Protein AF-A0A9N7QQF3-F1 (afdb_monomer_lite)

Structure (mmCIF, N/CA/C/O backbone):
data_AF-A0A9N7QQF3-F1
#
_entry.id   AF-A0A9N7QQF3-F1
#
loop_
_atom_site.group_PDB
_atom_site.id
_atom_site.type_symbol
_atom_site.label_atom_id
_atom_site.label_alt_id
_atom_site.label_comp_id
_atom_site.label_asym_id
_atom_site.label_entity_id
_atom_site.label_seq_id
_atom_site.pdbx_PDB_ins_code
_atom_site.Cartn_x
_atom_site.Cartn_y
_atom_site.Cartn_z
_atom_site.occupancy
_atom_site.B_iso_or_equiv
_atom_site.auth_seq_id
_atom_site.auth_comp_id
_atom_site.auth_asym_id
_atom_site.auth_atom_id
_atom_site.pdbx_PDB_model_num
ATOM 1 N N . MET A 1 1 ? 10.376 -11.327 4.754 1.00 76.25 1 MET A N 1
ATOM 2 C CA . MET A 1 1 ? 8.913 -11.572 4.772 1.00 76.25 1 MET A CA 1
ATOM 3 C C . MET A 1 1 ? 8.483 -12.858 5.482 1.00 76.25 1 MET A C 1
ATOM 5 O O . MET A 1 1 ? 7.620 -12.770 6.346 1.00 76.25 1 MET A O 1
ATOM 9 N N . LEU A 1 2 ? 9.086 -14.025 5.207 1.00 79.94 2 LEU A N 1
ATOM 10 C CA . LEU A 1 2 ? 8.684 -15.315 5.813 1.00 79.94 2 LEU A CA 1
ATOM 11 C C . LEU A 1 2 ? 8.602 -15.317 7.352 1.00 79.94 2 LEU A C 1
ATOM 13 O O . LEU A 1 2 ? 7.677 -15.892 7.914 1.00 79.94 2 LEU A O 1
ATOM 17 N N . PHE A 1 3 ? 9.518 -14.626 8.037 1.00 78.44 3 PHE A N 1
ATOM 18 C CA . PHE A 1 3 ? 9.461 -14.472 9.494 1.00 78.44 3 PHE A CA 1
ATOM 19 C C . PHE A 1 3 ? 8.183 -13.753 9.964 1.00 78.44 3 PHE A C 1
ATOM 21 O O . PHE A 1 3 ? 7.519 -14.217 10.884 1.00 78.44 3 PHE A O 1
ATOM 28 N N . VAL A 1 4 ? 7.788 -12.664 9.296 1.00 78.31 4 VAL A N 1
ATOM 29 C CA . VAL A 1 4 ? 6.565 -11.908 9.626 1.00 78.31 4 VAL A CA 1
ATOM 30 C C . VAL A 1 4 ? 5.320 -12.762 9.380 1.00 78.31 4 VAL A C 1
ATOM 32 O O . VAL A 1 4 ? 4.416 -12.774 10.212 1.00 78.31 4 VAL A O 1
ATOM 35 N N . LEU A 1 5 ? 5.297 -13.529 8.282 1.00 80.25 5 LEU A N 1
ATOM 36 C CA . LEU A 1 5 ? 4.242 -14.509 8.000 1.00 80.25 5 LEU A CA 1
ATOM 37 C C . LEU A 1 5 ? 4.129 -15.555 9.115 1.00 80.25 5 LEU A C 1
ATOM 39 O O . LEU A 1 5 ? 3.030 -15.808 9.605 1.00 80.25 5 LEU A O 1
ATOM 43 N N . ALA A 1 6 ? 5.255 -16.133 9.537 1.00 80.38 6 ALA A N 1
ATOM 44 C CA . ALA A 1 6 ? 5.292 -17.148 10.586 1.00 80.38 6 ALA A CA 1
ATOM 45 C C . ALA A 1 6 ? 4.807 -16.597 11.934 1.00 80.38 6 ALA A C 1
ATOM 47 O O . ALA A 1 6 ? 3.959 -17.213 12.580 1.00 80.38 6 ALA A O 1
ATOM 48 N N . VAL A 1 7 ? 5.276 -15.406 12.323 1.00 80.12 7 VAL A N 1
ATOM 49 C CA . VAL A 1 7 ? 4.800 -14.708 13.526 1.00 80.12 7 VAL A CA 1
ATOM 50 C C . VAL A 1 7 ? 3.290 -14.492 13.438 1.00 80.12 7 VAL A C 1
ATOM 52 O O . VAL A 1 7 ? 2.551 -14.869 14.343 1.00 80.12 7 VAL A O 1
ATOM 55 N N . ARG A 1 8 ? 2.790 -13.965 12.321 1.00 82.25 8 ARG A N 1
ATOM 56 C CA . ARG A 1 8 ? 1.362 -13.682 12.143 1.00 82.25 8 ARG A CA 1
ATOM 57 C C . ARG A 1 8 ? 0.490 -14.939 12.195 1.00 82.25 8 ARG A C 1
ATOM 59 O O . ARG A 1 8 ? -0.561 -14.921 12.829 1.00 82.25 8 ARG A O 1
ATOM 66 N N . LEU A 1 9 ? 0.947 -16.038 11.597 1.00 84.56 9 LEU A N 1
ATOM 67 C CA . LEU A 1 9 ? 0.297 -17.347 11.699 1.00 84.56 9 LEU A CA 1
ATOM 68 C C . LEU A 1 9 ? 0.274 -17.867 13.143 1.00 84.56 9 LEU A C 1
ATOM 70 O O . LEU A 1 9 ? -0.739 -18.415 13.574 1.00 84.56 9 LEU A O 1
ATOM 74 N N . ALA A 1 10 ? 1.350 -17.666 13.908 1.00 83.81 10 ALA A N 1
ATOM 75 C CA . ALA A 1 10 ? 1.418 -18.075 15.310 1.00 83.81 10 ALA A CA 1
ATOM 76 C C . ALA A 1 10 ? 0.453 -17.275 16.204 1.00 83.81 10 ALA A C 1
ATOM 78 O O . ALA A 1 10 ? -0.228 -17.851 17.055 1.00 83.81 10 ALA A O 1
ATOM 79 N N . TYR A 1 11 ? 0.333 -15.963 15.977 1.00 83.00 11 TYR A N 1
ATOM 80 C CA . TYR A 1 11 ? -0.584 -15.093 16.727 1.00 83.00 11 TYR A CA 1
ATOM 81 C C . TYR A 1 11 ? -2.054 -15.243 16.320 1.00 83.00 11 TYR A C 1
ATOM 83 O O . TYR A 1 11 ? -2.942 -14.811 17.051 1.00 83.00 11 TYR A O 1
ATOM 91 N N . GLN A 1 12 ? -2.335 -15.912 15.203 1.00 84.75 12 GLN A N 1
ATOM 92 C CA . GLN A 1 12 ? -3.675 -16.053 14.642 1.00 84.75 12 GLN A CA 1
ATOM 93 C C . GLN A 1 12 ? -4.704 -16.638 15.619 1.00 84.75 12 GLN A C 1
ATOM 95 O O . GLN A 1 12 ? -5.864 -16.235 15.615 1.00 84.75 12 GLN A O 1
ATOM 100 N N . ARG A 1 13 ? -4.278 -17.581 16.468 1.00 82.25 13 ARG A N 1
ATOM 101 C CA . ARG A 1 13 ? -5.143 -18.254 17.455 1.00 82.25 13 ARG A CA 1
ATOM 102 C C . ARG A 1 13 ? -5.496 -17.379 18.659 1.00 82.25 13 ARG A C 1
ATOM 104 O O . ARG A 1 13 ? -6.371 -17.750 19.429 1.00 82.25 13 ARG A O 1
ATOM 111 N N . GLN A 1 14 ? -4.796 -16.262 18.841 1.00 85.31 14 GLN A N 1
ATOM 112 C CA . GLN A 1 14 ? -4.987 -15.348 19.969 1.00 85.31 14 GLN A CA 1
ATOM 113 C C . GLN A 1 14 ? -5.894 -14.162 19.623 1.00 85.31 14 GLN A C 1
ATOM 115 O O . GLN A 1 14 ? -6.225 -13.382 20.512 1.00 85.31 14 GLN A O 1
ATOM 120 N N . LEU A 1 15 ? -6.261 -14.006 18.348 1.00 86.56 15 LEU A N 1
ATOM 121 C CA . LEU A 1 15 ? -7.106 -12.919 17.866 1.00 86.56 15 LEU A CA 1
ATOM 122 C C . LEU A 1 15 ? -8.585 -13.263 18.052 1.00 86.56 15 LEU A C 1
ATOM 124 O O . LEU A 1 15 ? -8.996 -14.417 17.908 1.00 86.56 15 LEU A O 1
ATOM 128 N N . SER A 1 16 ? -9.399 -12.243 18.303 1.00 86.94 16 SER A N 1
ATOM 129 C CA . SER A 1 16 ? -10.854 -12.351 18.227 1.00 86.94 16 SER A CA 1
ATOM 130 C C . SER A 1 16 ? -11.299 -12.856 16.839 1.00 86.94 16 SER A C 1
ATOM 132 O O . SER A 1 16 ? -10.635 -12.569 15.838 1.00 86.94 16 SER A O 1
ATOM 134 N N . PRO A 1 17 ? -12.421 -13.596 16.728 1.00 86.25 17 PRO A N 1
ATOM 135 C CA . PRO A 1 17 ? -12.817 -14.257 15.478 1.00 86.25 17 PRO A CA 1
ATOM 136 C C . PRO A 1 17 ? -12.914 -13.323 14.260 1.00 86.25 17 PRO A C 1
ATOM 138 O O . PRO A 1 17 ? -12.460 -13.671 13.167 1.00 86.25 17 PRO A O 1
ATOM 141 N N . GLU A 1 18 ? -13.450 -12.115 14.452 1.00 86.06 18 GLU A N 1
ATOM 142 C CA . GLU A 1 18 ? -13.551 -11.108 13.389 1.00 86.06 18 GLU A CA 1
ATOM 143 C C . GLU A 1 18 ? -12.170 -10.612 12.940 1.00 86.06 18 GLU A C 1
ATOM 145 O O . GLU A 1 18 ? -11.879 -10.571 11.742 1.00 86.06 18 GLU A O 1
ATOM 150 N N . VAL A 1 19 ? -11.274 -10.300 13.880 1.00 88.88 19 VAL A N 1
ATOM 151 C CA . VAL A 1 19 ? -9.909 -9.852 13.563 1.00 88.88 19 VAL A CA 1
ATOM 152 C C . VAL A 1 19 ? -9.094 -10.985 12.937 1.00 88.88 19 VAL A C 1
ATOM 154 O O . VAL A 1 19 ? -8.343 -10.755 11.987 1.00 88.88 19 VAL A O 1
ATOM 157 N N . ALA A 1 20 ? -9.291 -12.224 13.391 1.00 89.31 20 ALA A N 1
ATOM 158 C CA . ALA A 1 20 ? -8.662 -13.411 12.832 1.00 89.31 20 ALA A CA 1
ATOM 159 C C . ALA A 1 20 ? -9.022 -13.585 11.346 1.00 89.31 20 ALA A C 1
ATOM 161 O O . ALA A 1 20 ? -8.129 -13.764 10.512 1.00 89.31 20 ALA A O 1
ATOM 162 N N . LYS A 1 21 ? -10.301 -13.454 10.973 1.00 91.69 21 LYS A N 1
ATOM 163 C CA . LYS A 1 21 ? -10.739 -13.545 9.570 1.00 91.69 21 LYS A CA 1
ATOM 164 C C . LYS A 1 21 ? -9.971 -12.582 8.663 1.00 91.69 21 LYS A C 1
ATOM 166 O O . LYS A 1 21 ? -9.442 -12.993 7.633 1.00 91.69 21 LYS A O 1
ATOM 171 N N . TYR A 1 22 ? -9.872 -11.312 9.044 1.00 92.00 22 TYR A N 1
ATOM 172 C CA . TYR A 1 22 ? -9.150 -10.318 8.246 1.00 92.00 22 TYR A CA 1
ATOM 173 C C . TYR A 1 22 ? -7.626 -10.460 8.352 1.00 92.00 22 TYR A C 1
ATOM 175 O O . TYR A 1 22 ? -6.911 -10.146 7.401 1.00 92.00 22 TYR A O 1
ATOM 183 N N . SER A 1 23 ? -7.11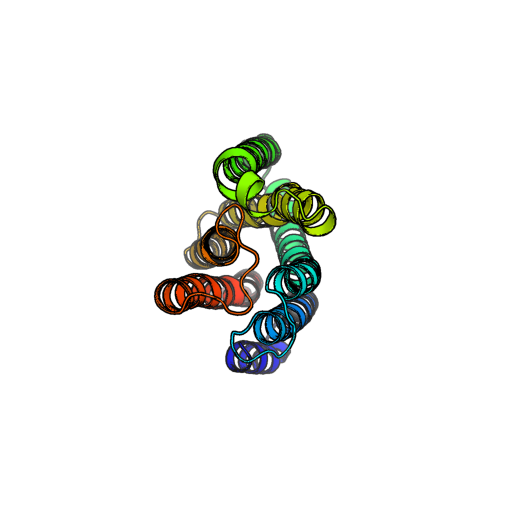0 -11.003 9.456 1.00 91.56 23 SER A N 1
ATOM 184 C CA . SER A 1 23 ? -5.699 -11.374 9.569 1.00 91.56 23 SER A CA 1
ATOM 185 C C . SER A 1 23 ? -5.311 -12.457 8.554 1.00 91.56 23 SER A C 1
ATOM 187 O O . SER A 1 23 ? -4.256 -12.326 7.936 1.00 91.56 23 SER A O 1
ATOM 189 N N . LEU A 1 24 ? -6.175 -13.449 8.283 1.00 91.31 24 LEU A N 1
ATOM 190 C CA . LEU A 1 24 ? -5.948 -14.431 7.207 1.00 91.31 24 LEU A CA 1
ATOM 191 C C . LEU A 1 24 ? -5.879 -13.767 5.832 1.00 91.31 24 LEU A C 1
ATOM 193 O O . LEU A 1 24 ? -4.988 -14.082 5.051 1.00 91.31 24 LEU A O 1
ATOM 197 N N . VAL A 1 25 ? -6.775 -12.820 5.545 1.00 94.06 25 VAL A N 1
ATOM 198 C CA . VAL A 1 25 ? -6.765 -12.077 4.272 1.00 94.06 25 VAL A CA 1
ATOM 199 C C . VAL A 1 25 ? -5.431 -11.352 4.070 1.00 94.06 25 VAL A C 1
ATOM 201 O O . VAL A 1 25 ? -4.839 -11.409 2.994 1.00 94.06 25 VAL A O 1
ATOM 204 N N . LEU A 1 26 ? -4.916 -10.726 5.126 1.00 92.75 26 LEU A N 1
ATOM 205 C CA . LEU A 1 26 ? -3.605 -10.081 5.115 1.00 92.75 26 LEU A CA 1
ATOM 206 C C . LEU A 1 26 ? -2.444 -11.085 4.992 1.00 92.75 26 LEU A C 1
ATOM 208 O O . LEU A 1 26 ? -1.462 -10.772 4.328 1.00 92.75 26 LEU A O 1
ATOM 212 N N . ILE A 1 27 ? -2.543 -12.286 5.580 1.00 92.12 27 ILE A N 1
ATOM 213 C CA . ILE A 1 27 ? -1.557 -13.367 5.379 1.00 92.12 27 ILE A CA 1
ATOM 214 C C . ILE A 1 27 ? -1.513 -13.772 3.904 1.00 92.12 27 ILE A C 1
ATOM 216 O O . ILE A 1 27 ? -0.427 -13.892 3.344 1.00 92.12 27 ILE A O 1
ATOM 220 N N . VAL A 1 28 ? -2.674 -13.941 3.261 1.00 93.81 28 VAL A N 1
ATOM 221 C CA . VAL A 1 28 ? -2.740 -14.248 1.824 1.00 93.81 28 VAL A CA 1
ATOM 222 C C . VAL A 1 28 ? -2.088 -13.129 1.016 1.00 93.81 28 VAL A C 1
ATOM 224 O O . VAL A 1 28 ? -1.236 -13.410 0.177 1.00 93.81 28 VAL A O 1
ATOM 227 N N . GLY A 1 29 ? -2.407 -11.864 1.309 1.00 93.81 29 GLY A N 1
ATOM 228 C CA . GLY A 1 29 ? -1.759 -10.728 0.648 1.00 93.81 29 GLY A CA 1
ATOM 229 C C . GLY A 1 29 ? -0.237 -10.735 0.819 1.00 93.81 29 GLY A C 1
ATOM 230 O O . GLY A 1 29 ? 0.496 -10.587 -0.153 1.00 93.81 29 GLY A O 1
ATOM 231 N N . MET A 1 30 ? 0.247 -11.019 2.026 1.00 91.75 30 MET A N 1
ATOM 232 C CA . MET A 1 30 ? 1.677 -11.100 2.322 1.00 91.75 30 MET A CA 1
ATOM 233 C C . MET A 1 30 ? 2.363 -12.294 1.636 1.00 91.75 30 MET A C 1
ATOM 235 O O . MET A 1 30 ? 3.537 -12.203 1.275 1.00 91.75 30 MET A O 1
ATOM 239 N N . ALA A 1 31 ? 1.650 -13.398 1.399 1.00 92.12 31 ALA A N 1
ATOM 240 C CA . ALA A 1 31 ? 2.153 -14.509 0.595 1.00 92.12 31 ALA A CA 1
ATOM 241 C C . ALA A 1 31 ? 2.331 -14.099 -0.878 1.00 92.12 31 ALA A C 1
ATOM 243 O O . ALA A 1 31 ? 3.394 -14.343 -1.442 1.00 92.12 31 ALA A O 1
ATOM 244 N N . PHE A 1 32 ? 1.351 -13.407 -1.474 1.00 94.25 32 PHE A N 1
ATOM 245 C CA . PHE A 1 32 ? 1.486 -12.846 -2.827 1.00 94.25 32 PHE A CA 1
ATOM 246 C C . PHE A 1 32 ? 2.642 -11.850 -2.925 1.00 94.25 32 PHE A C 1
ATOM 248 O O . PHE A 1 32 ? 3.441 -11.941 -3.854 1.00 94.25 32 PHE A O 1
ATOM 255 N N . ALA A 1 33 ? 2.778 -10.963 -1.936 1.00 91.69 33 ALA A N 1
ATOM 256 C CA . ALA A 1 33 ? 3.903 -10.040 -1.836 1.00 91.69 33 ALA A CA 1
ATOM 257 C C . ALA A 1 33 ? 5.243 -10.792 -1.771 1.00 91.69 33 ALA A C 1
ATOM 259 O O . ALA A 1 33 ? 6.158 -10.487 -2.520 1.00 91.69 33 ALA A O 1
ATOM 260 N N . THR A 1 34 ? 5.328 -11.859 -0.971 1.00 90.38 34 THR A N 1
ATOM 261 C CA . THR A 1 34 ? 6.539 -12.692 -0.869 1.00 90.38 34 THR A CA 1
ATOM 262 C C . THR A 1 34 ? 6.896 -13.367 -2.198 1.00 90.38 34 THR A C 1
ATOM 264 O O . THR A 1 34 ? 8.068 -13.449 -2.551 1.00 90.38 34 THR A O 1
ATOM 267 N N . VAL A 1 35 ? 5.909 -13.852 -2.958 1.00 90.56 35 VAL A N 1
ATOM 268 C CA . VAL A 1 35 ? 6.163 -14.406 -4.300 1.00 90.56 35 VAL A CA 1
ATOM 269 C C . VAL A 1 35 ? 6.607 -13.299 -5.262 1.00 90.56 35 VAL A C 1
ATOM 271 O O . VAL A 1 35 ? 7.541 -13.507 -6.034 1.00 90.56 35 VAL A O 1
ATOM 274 N N . GLY A 1 36 ? 5.990 -12.116 -5.181 1.00 89.00 36 GLY A N 1
ATOM 275 C CA . GLY A 1 36 ? 6.381 -10.927 -5.942 1.00 89.00 36 GLY A CA 1
ATOM 276 C C . GLY A 1 36 ? 7.828 -10.516 -5.679 1.00 89.00 36 GLY A C 1
ATOM 277 O O . GLY A 1 36 ? 8.578 -10.307 -6.627 1.00 89.00 36 GLY A O 1
ATOM 278 N N . ASP A 1 37 ? 8.250 -10.512 -4.415 1.00 86.62 37 ASP A N 1
ATOM 279 C CA . ASP A 1 37 ? 9.625 -10.241 -3.987 1.00 86.62 37 ASP A CA 1
ATOM 280 C C . ASP A 1 37 ? 10.626 -11.200 -4.649 1.00 86.62 37 ASP A C 1
ATOM 282 O O . ASP A 1 37 ? 11.674 -10.775 -5.136 1.00 86.62 37 ASP A O 1
ATOM 286 N N . VAL A 1 38 ? 10.300 -12.498 -4.699 1.00 86.94 38 VAL A N 1
ATOM 287 C CA . VAL A 1 38 ? 11.147 -13.517 -5.339 1.00 86.94 38 VAL A CA 1
ATOM 288 C C . VAL A 1 38 ? 11.228 -13.280 -6.844 1.00 86.94 38 VAL A C 1
ATOM 290 O O . VAL A 1 38 ? 12.330 -13.245 -7.389 1.00 86.94 38 VAL A O 1
ATOM 293 N N . VAL A 1 39 ? 10.084 -13.073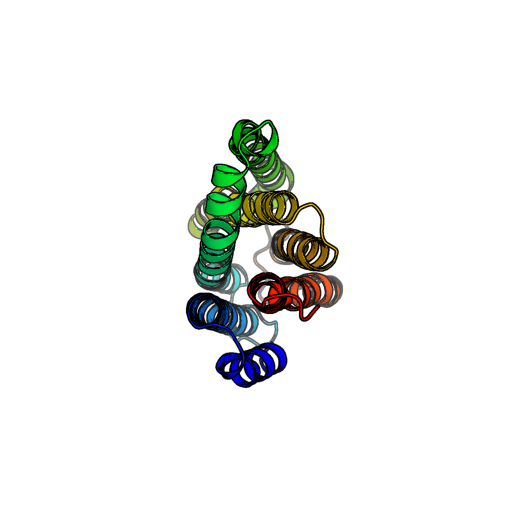 -7.503 1.00 86.00 39 VAL A N 1
ATOM 294 C CA . VAL A 1 39 ? 9.993 -12.804 -8.949 1.00 86.00 39 VAL A CA 1
ATOM 295 C C . VAL A 1 39 ? 10.785 -11.560 -9.332 1.00 86.00 39 VAL A C 1
ATOM 297 O O . VAL A 1 39 ? 11.511 -11.577 -10.328 1.00 86.00 39 VAL A O 1
ATOM 300 N N . ASN A 1 40 ? 10.660 -10.506 -8.529 1.00 81.12 40 ASN A N 1
ATOM 301 C CA . ASN A 1 40 ? 11.307 -9.231 -8.768 1.00 81.12 40 ASN A CA 1
ATOM 302 C C . ASN A 1 40 ? 12.798 -9.265 -8.400 1.00 81.12 40 ASN A C 1
ATOM 304 O O . ASN A 1 40 ? 13.561 -8.467 -8.909 1.00 81.12 40 ASN A O 1
ATOM 308 N N . SER A 1 41 ? 13.265 -10.191 -7.563 1.00 78.19 41 SER A N 1
ATOM 309 C CA . SER A 1 41 ? 14.655 -10.198 -7.090 1.00 78.19 41 SER A CA 1
ATOM 310 C C . SER A 1 41 ? 15.723 -10.238 -8.201 1.00 78.19 41 SER A C 1
ATOM 312 O O . SER A 1 41 ? 15.529 -10.768 -9.304 1.00 78.19 41 SER A O 1
ATOM 314 N N . ALA A 1 42 ? 16.916 -9.730 -7.878 1.00 70.75 42 ALA A N 1
ATOM 315 C CA . ALA A 1 42 ? 18.072 -9.779 -8.776 1.00 70.75 42 ALA A CA 1
ATOM 316 C C . ALA A 1 42 ? 18.499 -11.219 -9.136 1.00 70.75 42 ALA A C 1
ATOM 318 O O . ALA A 1 42 ? 19.058 -11.434 -10.204 1.00 70.75 42 ALA A O 1
ATOM 319 N N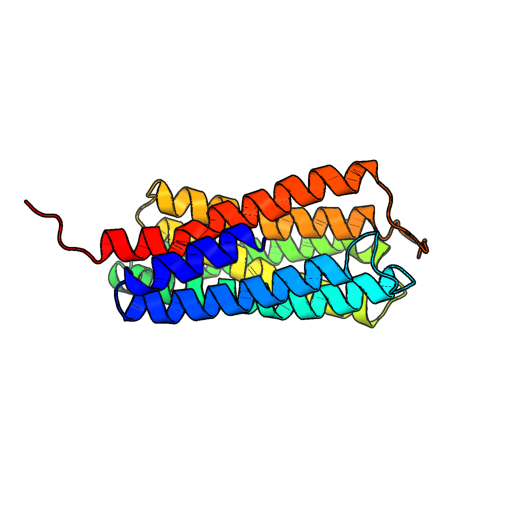 . ILE A 1 43 ? 18.187 -12.202 -8.281 1.00 72.19 43 ILE A N 1
ATOM 320 C CA . ILE A 1 43 ? 18.509 -13.626 -8.483 1.00 72.19 43 ILE A CA 1
ATOM 321 C C . ILE A 1 43 ? 17.455 -14.386 -9.307 1.00 72.19 43 ILE A C 1
ATOM 323 O O . ILE A 1 43 ? 17.653 -15.553 -9.636 1.00 72.19 43 ILE A O 1
ATOM 327 N N . SER A 1 44 ? 16.324 -13.751 -9.626 1.00 75.81 44 SER A N 1
ATOM 328 C CA . SER A 1 44 ? 15.295 -14.319 -10.501 1.00 75.81 44 SER A CA 1
ATOM 329 C C . SER A 1 44 ? 15.785 -14.383 -11.947 1.00 75.81 44 SER A C 1
ATOM 331 O O . SER A 1 44 ? 16.260 -13.377 -12.477 1.00 75.81 44 SER A O 1
ATOM 333 N N . GLY A 1 45 ? 15.595 -15.533 -12.604 1.00 80.38 45 GLY A N 1
ATOM 334 C CA . GLY A 1 45 ? 15.931 -15.748 -14.020 1.00 80.38 45 GLY A CA 1
ATOM 335 C C . GLY A 1 45 ? 14.903 -15.206 -15.024 1.00 80.38 45 GLY A C 1
ATOM 336 O O . GLY A 1 45 ? 14.955 -15.554 -16.200 1.00 80.38 45 GLY A O 1
ATOM 337 N N . ILE A 1 46 ? 13.921 -14.413 -14.583 1.00 80.81 46 ILE A N 1
ATOM 338 C CA . ILE A 1 46 ? 12.920 -13.808 -15.474 1.00 80.81 46 ILE A CA 1
ATOM 339 C C . ILE A 1 46 ? 13.536 -12.573 -16.132 1.00 80.81 46 ILE A C 1
ATOM 341 O O . ILE A 1 46 ? 13.679 -11.559 -15.477 1.00 80.81 46 ILE A O 1
ATOM 345 N N . GLU A 1 47 ? 13.867 -12.606 -17.416 1.00 80.19 47 GLU A N 1
ATOM 346 C CA . GLU A 1 47 ? 14.450 -11.450 -18.120 1.00 80.19 47 GLU A CA 1
ATOM 347 C C . GLU A 1 47 ? 13.649 -11.099 -19.384 1.00 80.19 47 GLU A C 1
ATOM 349 O O . GLU A 1 47 ? 13.056 -12.001 -20.004 1.00 80.19 47 GLU A O 1
ATOM 354 N N . PRO A 1 48 ? 13.608 -9.816 -19.802 1.00 81.19 48 PRO A N 1
ATOM 355 C CA . PRO A 1 48 ? 14.250 -8.621 -19.204 1.00 81.19 48 PRO A CA 1
ATOM 356 C C . PRO A 1 48 ? 13.475 -8.021 -18.005 1.00 81.19 48 PRO A C 1
ATOM 358 O O . PRO A 1 48 ? 12.435 -8.560 -17.607 1.00 81.19 48 PRO A O 1
ATOM 361 N N . ILE A 1 49 ? 13.959 -6.914 -17.414 1.00 82.88 49 ILE A N 1
ATOM 362 C CA . ILE A 1 49 ? 13.343 -6.255 -16.238 1.00 82.88 49 ILE A CA 1
ATOM 363 C C . ILE A 1 49 ? 11.860 -5.945 -16.464 1.00 82.88 49 ILE A C 1
ATOM 365 O O . ILE A 1 49 ? 11.047 -6.155 -15.559 1.00 82.88 49 ILE A O 1
ATOM 369 N N . SER A 1 50 ? 11.472 -5.523 -17.668 1.00 82.31 50 SER A N 1
ATOM 370 C CA . SER A 1 50 ? 10.066 -5.266 -17.995 1.00 82.31 50 SER A CA 1
ATOM 371 C C . SER A 1 50 ? 9.146 -6.477 -17.742 1.00 82.31 50 SER A C 1
ATOM 373 O O . SER A 1 50 ? 8.006 -6.318 -17.288 1.00 82.31 50 SER A O 1
ATOM 375 N N . ARG A 1 51 ? 9.637 -7.711 -17.933 1.00 84.81 51 ARG A N 1
ATOM 376 C CA . ARG A 1 51 ? 8.889 -8.938 -17.606 1.00 84.81 51 ARG A CA 1
ATOM 377 C C . ARG A 1 51 ? 8.826 -9.197 -16.102 1.00 84.81 51 ARG A C 1
ATOM 379 O O . ARG A 1 51 ? 7.752 -9.563 -15.619 1.00 84.81 51 ARG A O 1
ATOM 386 N N . LYS A 1 52 ? 9.923 -8.963 -15.364 1.00 87.19 52 LYS A N 1
ATOM 387 C CA . LYS A 1 52 ? 9.935 -9.043 -13.886 1.00 87.19 52 LYS A CA 1
ATOM 388 C C . LYS A 1 52 ? 8.882 -8.113 -13.299 1.00 87.19 52 LYS A C 1
ATOM 390 O O . LYS A 1 52 ? 8.023 -8.554 -12.539 1.00 87.19 52 LYS A O 1
ATOM 395 N N . LEU A 1 53 ? 8.898 -6.851 -13.728 1.00 84.38 53 LEU A N 1
ATOM 396 C CA . LEU A 1 53 ? 7.979 -5.823 -13.251 1.00 84.38 53 LEU A CA 1
ATOM 397 C C . LEU A 1 53 ? 6.530 -6.122 -13.630 1.00 84.38 53 LEU A C 1
ATOM 399 O O . LEU A 1 53 ? 5.639 -5.900 -12.819 1.00 84.38 53 LEU A O 1
ATOM 403 N N . SER A 1 54 ? 6.277 -6.689 -14.811 1.00 87.75 54 SER A N 1
ATOM 404 C CA . SER A 1 54 ? 4.914 -7.050 -15.223 1.00 87.75 54 SER A CA 1
ATOM 405 C C . SER A 1 54 ? 4.311 -8.108 -14.296 1.00 87.75 54 SER A C 1
ATOM 407 O O . SER A 1 54 ? 3.177 -7.966 -13.838 1.00 87.75 54 SER A O 1
ATOM 409 N N . ALA A 1 55 ? 5.082 -9.147 -13.971 1.00 86.94 55 ALA A N 1
ATOM 410 C CA . ALA A 1 55 ? 4.656 -10.176 -13.029 1.00 86.94 55 ALA A CA 1
ATOM 411 C C . ALA A 1 55 ? 4.547 -9.628 -11.593 1.00 86.94 55 ALA A C 1
ATOM 413 O O . ALA A 1 55 ? 3.572 -9.918 -10.895 1.00 86.94 55 ALA A O 1
ATOM 414 N N . ALA A 1 56 ? 5.499 -8.790 -11.173 1.00 85.44 56 ALA A N 1
ATOM 415 C CA . ALA A 1 56 ? 5.489 -8.150 -9.861 1.00 85.44 56 ALA A CA 1
ATOM 416 C C . ALA A 1 56 ? 4.258 -7.247 -9.667 1.00 85.44 56 ALA A C 1
ATOM 418 O O . ALA A 1 56 ? 3.598 -7.348 -8.638 1.00 85.44 56 ALA A O 1
ATOM 419 N N . VAL A 1 57 ? 3.874 -6.448 -10.671 1.00 88.06 57 VAL A N 1
ATOM 420 C CA . VAL A 1 57 ? 2.673 -5.590 -10.634 1.00 88.06 57 VAL A CA 1
ATOM 421 C C . VAL A 1 57 ? 1.403 -6.395 -10.383 1.00 88.06 57 VAL A C 1
ATOM 423 O O . VAL A 1 57 ? 0.544 -5.952 -9.628 1.00 88.06 57 VAL A O 1
ATOM 426 N N . ILE A 1 58 ? 1.272 -7.589 -10.965 1.00 90.75 58 ILE A N 1
ATOM 427 C CA . ILE A 1 58 ? 0.100 -8.445 -10.731 1.00 90.75 58 ILE A CA 1
ATOM 428 C C . ILE A 1 58 ? 0.098 -8.967 -9.288 1.00 90.75 58 ILE A C 1
ATOM 430 O O . ILE A 1 58 ? -0.921 -8.890 -8.599 1.00 90.75 58 ILE A O 1
ATOM 434 N N . LEU A 1 59 ? 1.236 -9.482 -8.817 1.00 93.69 59 LEU A N 1
ATOM 435 C CA . LEU A 1 59 ? 1.364 -10.081 -7.484 1.00 93.69 59 LEU A CA 1
ATOM 436 C C . LEU A 1 59 ? 1.198 -9.034 -6.371 1.00 93.69 59 LEU A C 1
ATOM 438 O O . LEU A 1 59 ? 0.421 -9.243 -5.437 1.00 93.69 59 LEU A O 1
ATOM 442 N N . PHE A 1 60 ? 1.850 -7.879 -6.506 1.00 91.81 60 PHE A N 1
ATOM 443 C CA . PHE A 1 60 ? 1.678 -6.733 -5.612 1.00 91.81 60 PHE A CA 1
ATOM 444 C C . PHE A 1 60 ? 0.281 -6.107 -5.747 1.00 91.81 60 PHE A C 1
ATOM 446 O O . PHE A 1 60 ? -0.323 -5.739 -4.739 1.00 91.81 60 PHE A O 1
ATOM 453 N N . GLY A 1 61 ? -0.283 -6.111 -6.961 1.00 92.06 61 GLY A N 1
ATOM 454 C CA . GLY A 1 61 ? -1.700 -5.909 -7.293 1.00 92.06 61 GLY A CA 1
ATOM 455 C C . GLY A 1 61 ? -2.641 -6.568 -6.302 1.00 92.06 61 GLY A C 1
ATOM 456 O O . GLY A 1 61 ? -3.417 -5.914 -5.598 1.00 92.06 61 GLY A O 1
ATOM 457 N N . ILE A 1 62 ? -2.531 -7.891 -6.241 1.00 94.75 62 ILE A N 1
ATOM 458 C CA . ILE A 1 62 ? -3.344 -8.735 -5.372 1.00 94.75 62 ILE A CA 1
ATOM 459 C C . ILE A 1 62 ? -3.026 -8.436 -3.905 1.00 94.75 62 ILE A C 1
ATOM 461 O O . ILE A 1 62 ? -3.944 -8.197 -3.119 1.00 94.75 62 ILE A O 1
ATOM 465 N N . ALA A 1 63 ? -1.742 -8.406 -3.535 1.00 94.94 63 ALA A N 1
ATOM 466 C CA . ALA A 1 63 ? -1.316 -8.210 -2.153 1.00 94.94 63 ALA A CA 1
ATOM 467 C C . ALA A 1 63 ? -1.892 -6.930 -1.533 1.00 94.94 63 ALA A C 1
ATOM 469 O O . ALA A 1 63 ? -2.584 -6.973 -0.513 1.00 94.94 63 ALA A O 1
ATOM 470 N N . TYR A 1 64 ? -1.655 -5.787 -2.171 1.00 94.88 64 TYR A N 1
ATOM 471 C CA . TYR A 1 64 ? -2.063 -4.497 -1.626 1.00 94.88 64 TYR A CA 1
ATOM 472 C C . TYR A 1 64 ? -3.553 -4.230 -1.816 1.00 94.88 64 TYR A C 1
ATOM 474 O O . TYR A 1 64 ? -4.150 -3.528 -1.000 1.00 94.88 64 TYR A O 1
ATOM 482 N N . GLY A 1 65 ? -4.185 -4.829 -2.831 1.00 96.69 65 GLY A N 1
ATOM 483 C CA . GLY A 1 65 ? -5.641 -4.848 -2.943 1.00 96.69 65 GLY A CA 1
ATOM 484 C C . GLY A 1 65 ? -6.286 -5.486 -1.710 1.00 96.69 65 GLY A C 1
ATOM 485 O O . GLY A 1 65 ? -7.202 -4.912 -1.119 1.00 96.69 65 GLY A O 1
ATOM 486 N N . LEU A 1 66 ? -5.755 -6.625 -1.250 1.00 96.75 66 LEU A N 1
ATOM 487 C CA . LEU A 1 66 ? -6.209 -7.268 -0.014 1.00 96.75 66 LEU A CA 1
ATOM 488 C C . LEU A 1 66 ? -5.942 -6.395 1.221 1.00 96.75 66 LEU A C 1
ATOM 490 O O . LEU A 1 66 ? -6.808 -6.291 2.092 1.00 96.75 66 LEU A O 1
ATOM 494 N N . TYR A 1 67 ? -4.794 -5.716 1.287 1.00 96.06 67 TYR A N 1
ATOM 495 C CA . TYR A 1 67 ? -4.475 -4.796 2.386 1.00 96.06 67 TYR A CA 1
ATOM 496 C C . TYR A 1 67 ? -5.464 -3.626 2.455 1.00 96.06 67 TYR A C 1
ATOM 498 O O . TYR A 1 67 ? -6.013 -3.334 3.521 1.00 96.06 67 TYR A O 1
ATOM 506 N N . ALA A 1 68 ? -5.753 -3.004 1.311 1.00 97.00 68 ALA A N 1
ATOM 507 C CA . ALA A 1 68 ? -6.723 -1.923 1.195 1.00 97.00 68 ALA A CA 1
ATOM 508 C C . ALA A 1 68 ? -8.139 -2.379 1.586 1.00 97.00 68 ALA A C 1
ATOM 510 O O . ALA A 1 68 ? -8.827 -1.680 2.331 1.00 97.00 68 ALA A O 1
ATOM 511 N N . ILE A 1 69 ? -8.569 -3.574 1.161 1.00 96.81 69 ILE A N 1
ATOM 512 C CA . ILE A 1 69 ? -9.869 -4.137 1.558 1.00 96.81 69 ILE A CA 1
ATOM 513 C C . ILE A 1 69 ? -9.970 -4.257 3.081 1.00 96.81 69 ILE A C 1
ATOM 515 O O . ILE A 1 69 ? -10.987 -3.871 3.661 1.00 96.81 69 ILE A O 1
ATOM 519 N N . VAL A 1 70 ? -8.929 -4.770 3.741 1.00 96.06 70 VAL A N 1
ATOM 520 C CA . VAL A 1 70 ? -8.940 -4.939 5.200 1.00 96.06 70 VAL A CA 1
ATOM 521 C C . VAL A 1 70 ? -8.967 -3.592 5.923 1.00 96.06 70 VAL A C 1
ATOM 523 O O . VAL A 1 70 ? -9.790 -3.411 6.822 1.00 96.06 70 VAL A O 1
ATOM 526 N N . LEU A 1 71 ? -8.163 -2.615 5.493 1.00 96.50 71 LEU A N 1
ATOM 527 C CA . LEU A 1 71 ? -8.222 -1.254 6.040 1.00 96.50 71 LEU A CA 1
ATOM 528 C C . LEU A 1 71 ? -9.615 -0.645 5.904 1.00 96.50 71 LEU A C 1
ATOM 530 O O . LEU A 1 71 ? -10.148 -0.105 6.869 1.00 96.50 71 LEU A O 1
ATOM 534 N N . TYR A 1 72 ? -10.230 -0.760 4.725 1.00 96.38 72 TYR A N 1
ATOM 535 C CA . TYR A 1 72 ? -11.579 -0.254 4.492 1.00 96.38 72 TYR A CA 1
ATOM 536 C C . TYR A 1 72 ? -12.587 -0.884 5.458 1.00 96.38 72 TYR A C 1
ATOM 538 O O . TYR A 1 72 ? -13.413 -0.178 6.042 1.00 96.38 72 TYR A O 1
ATOM 546 N N . LYS A 1 73 ? -12.508 -2.206 5.656 1.00 95.25 73 LYS A N 1
ATOM 547 C CA . LYS A 1 73 ? -13.411 -2.947 6.546 1.00 95.25 73 LYS A CA 1
ATOM 548 C C . LYS A 1 73 ? -13.277 -2.528 8.006 1.00 95.25 73 LYS A C 1
ATOM 550 O O . LYS A 1 73 ? -14.298 -2.469 8.686 1.00 95.25 73 LYS A O 1
ATOM 555 N N . PHE A 1 74 ? -12.077 -2.187 8.466 1.00 93.12 74 PHE A N 1
ATOM 556 C CA . PHE A 1 74 ? -11.869 -1.704 9.832 1.00 93.12 74 PHE A CA 1
ATOM 557 C C . PHE A 1 74 ? -12.177 -0.209 10.004 1.00 93.12 74 PHE A C 1
ATOM 559 O O . PHE A 1 74 ? -12.787 0.188 10.996 1.00 93.12 74 PHE A O 1
ATOM 566 N N . ALA A 1 75 ? -11.825 0.629 9.029 1.00 94.19 75 ALA A N 1
ATOM 567 C CA . ALA A 1 75 ? -11.951 2.080 9.144 1.00 94.19 75 ALA A CA 1
ATOM 568 C C . ALA A 1 75 ? -13.371 2.597 8.856 1.00 94.19 75 ALA A C 1
ATOM 570 O O . ALA A 1 75 ? -13.896 3.440 9.589 1.00 94.19 75 ALA A O 1
ATOM 571 N N . ALA A 1 76 ? -14.013 2.118 7.784 1.00 93.88 76 ALA A N 1
ATOM 572 C CA . ALA A 1 76 ? -15.255 2.713 7.289 1.00 93.88 76 ALA A CA 1
ATOM 573 C C . ALA A 1 76 ? -16.438 2.620 8.277 1.00 93.88 76 ALA A C 1
ATOM 575 O O . ALA A 1 76 ? -17.143 3.625 8.428 1.00 93.88 76 ALA A O 1
ATOM 576 N N . PRO A 1 77 ? -16.677 1.489 8.979 1.00 92.50 77 PRO A N 1
ATOM 577 C CA . PRO A 1 77 ? -17.763 1.396 9.957 1.00 92.50 77 PRO A CA 1
ATOM 578 C C . PRO A 1 77 ? -17.581 2.352 11.140 1.00 92.50 77 PRO A C 1
ATOM 580 O O . PRO A 1 77 ? -18.534 3.026 11.526 1.00 92.50 77 PRO A O 1
ATOM 583 N N . ARG A 1 78 ? -16.352 2.467 11.661 1.00 91.06 78 ARG A N 1
ATOM 584 C CA . ARG A 1 78 ? -16.004 3.365 12.774 1.00 91.06 78 ARG A CA 1
ATOM 585 C C . ARG A 1 78 ? -16.150 4.837 12.382 1.00 91.06 78 ARG A C 1
ATOM 587 O O . ARG A 1 78 ? -16.778 5.615 13.087 1.00 91.06 78 ARG A O 1
ATOM 594 N N . LEU A 1 79 ? -15.656 5.227 11.204 1.00 91.94 79 LEU A N 1
ATOM 595 C CA . LEU A 1 79 ? -15.871 6.590 10.703 1.00 91.94 79 LEU A CA 1
ATOM 596 C C . LEU A 1 79 ? -17.359 6.909 10.537 1.00 91.94 79 LEU A C 1
ATOM 598 O O . LEU A 1 79 ? -17.786 8.021 10.839 1.00 91.94 79 LEU A O 1
ATOM 602 N N . ARG A 1 80 ? -18.155 5.944 10.059 1.00 92.12 80 ARG A N 1
ATOM 603 C CA . ARG A 1 80 ? -19.604 6.121 9.919 1.00 92.12 80 ARG A CA 1
ATOM 604 C C . ARG A 1 80 ? -20.289 6.291 11.276 1.00 92.12 80 ARG A C 1
ATOM 606 O O . ARG A 1 80 ? -21.175 7.134 11.359 1.00 92.12 80 ARG A O 1
ATOM 613 N N . SER A 1 81 ? -19.901 5.533 12.304 1.00 89.94 81 SER A N 1
ATOM 614 C CA . SER A 1 81 ? -20.527 5.621 13.631 1.00 89.94 81 SER A CA 1
ATOM 615 C C . SER A 1 81 ? -20.219 6.938 14.345 1.00 89.94 81 SER A C 1
ATOM 617 O O . SER A 1 81 ? -21.091 7.477 15.018 1.00 89.94 81 SER A O 1
ATOM 619 N N . TYR A 1 82 ? -19.022 7.499 14.161 1.00 85.56 82 TYR A N 1
ATOM 620 C CA . TYR A 1 82 ? -18.677 8.809 14.725 1.00 85.56 82 TYR A CA 1
ATOM 621 C C . TYR A 1 82 ? -19.308 9.985 13.978 1.00 85.56 82 TYR A C 1
ATOM 623 O O . TYR A 1 82 ? -19.518 11.047 14.564 1.00 85.56 82 TYR A O 1
ATOM 631 N N . GLY A 1 83 ? -19.559 9.828 12.676 1.00 83.56 83 GLY A N 1
ATOM 632 C CA . GLY A 1 83 ? -20.015 10.918 11.821 1.00 83.56 83 GLY A CA 1
ATOM 633 C C . GLY A 1 83 ? -19.031 12.099 11.780 1.00 83.56 83 GLY A C 1
ATOM 634 O O . GLY A 1 83 ? -17.812 11.942 11.869 1.00 83.56 83 GLY A O 1
ATOM 635 N N . GLY A 1 84 ? -19.565 13.309 11.597 1.00 84.56 84 GLY A N 1
ATOM 636 C CA . GLY A 1 84 ? -18.784 14.548 11.674 1.00 84.56 84 GLY A CA 1
ATOM 637 C C . GLY A 1 84 ? -17.840 14.810 10.493 1.00 84.56 84 GLY A C 1
ATOM 638 O O . GLY A 1 84 ? -18.010 14.279 9.392 1.00 84.56 84 GLY A O 1
ATOM 639 N N . PHE A 1 85 ? -16.861 15.694 10.718 1.00 85.31 85 PHE A N 1
ATOM 640 C CA . PHE A 1 85 ? -15.952 16.185 9.677 1.00 85.31 85 PHE A CA 1
ATOM 641 C C . PHE A 1 85 ? -15.153 15.058 9.017 1.00 85.31 85 PHE A C 1
ATOM 643 O O . PHE A 1 85 ? -15.174 14.953 7.796 1.00 85.31 85 PHE A O 1
ATOM 650 N N . ALA A 1 86 ? -14.524 14.176 9.803 1.00 80.31 86 ALA A N 1
ATOM 651 C CA . ALA A 1 86 ? -13.716 13.072 9.278 1.00 80.31 86 ALA A CA 1
ATOM 652 C C . ALA A 1 86 ? -14.523 12.157 8.340 1.00 80.31 86 ALA A C 1
ATOM 654 O O . ALA A 1 86 ? -14.059 11.814 7.253 1.00 80.31 86 ALA A O 1
ATOM 655 N N . TYR A 1 87 ? -15.770 11.824 8.702 1.00 89.44 87 TYR A N 1
ATOM 656 C CA . TYR A 1 87 ? -16.652 11.056 7.825 1.00 89.44 87 TYR A CA 1
ATOM 657 C C . TYR A 1 87 ? -16.960 11.812 6.529 1.00 89.44 87 TYR A C 1
ATOM 659 O O . TYR A 1 87 ? -16.864 11.227 5.453 1.00 89.44 87 TYR A O 1
ATOM 667 N N . ARG A 1 88 ? -17.305 13.103 6.597 1.00 88.62 88 ARG A N 1
ATOM 668 C CA . ARG A 1 88 ? -17.633 13.918 5.410 1.00 88.62 88 ARG A CA 1
ATOM 669 C C . ARG A 1 88 ? -16.424 14.121 4.488 1.00 88.62 88 ARG A C 1
ATOM 671 O O . ARG A 1 88 ? -16.559 13.991 3.276 1.00 88.62 88 ARG A O 1
ATOM 678 N N . ALA A 1 89 ? -15.249 14.369 5.061 1.00 91.56 89 ALA A N 1
ATOM 679 C CA . ALA A 1 89 ? -14.008 14.654 4.344 1.00 91.56 89 ALA A CA 1
ATOM 680 C C . ALA A 1 89 ? -13.307 13.402 3.786 1.00 91.56 89 ALA A C 1
ATOM 682 O O . ALA A 1 89 ? -12.365 13.525 3.009 1.00 91.56 89 ALA A O 1
ATOM 683 N N . ARG A 1 90 ? -13.757 12.187 4.129 1.00 94.31 90 ARG A N 1
ATOM 684 C CA . ARG A 1 90 ? -13.089 10.936 3.725 1.00 94.31 90 ARG A CA 1
ATOM 685 C C . ARG A 1 90 ? -12.876 10.816 2.210 1.00 94.31 90 ARG A C 1
ATOM 687 O O . ARG A 1 90 ? -11.829 10.355 1.768 1.00 94.31 90 ARG A O 1
ATOM 694 N N . TRP A 1 91 ? -13.848 11.265 1.415 1.00 95.25 91 TRP A N 1
ATOM 695 C CA . TRP A 1 91 ? -13.763 11.234 -0.048 1.00 95.25 91 TRP A CA 1
ATOM 696 C C . TRP A 1 91 ? -12.915 12.365 -0.616 1.00 95.25 91 TRP A C 1
ATOM 698 O O . TRP A 1 91 ? -12.309 12.186 -1.667 1.00 95.25 91 TRP A O 1
ATOM 708 N N . LEU A 1 92 ? -12.811 13.487 0.102 1.00 96.00 92 LEU A N 1
ATOM 709 C CA . LEU A 1 92 ? -11.858 14.535 -0.242 1.00 96.00 92 LEU A CA 1
ATOM 710 C C . LEU A 1 92 ? -10.423 14.014 -0.112 1.00 96.00 92 LEU A C 1
ATOM 712 O O . LEU A 1 92 ? -9.627 14.265 -1.007 1.00 96.00 92 LEU A O 1
ATOM 716 N N . ILE A 1 93 ? -10.108 13.222 0.925 1.00 95.44 93 ILE A N 1
ATOM 717 C CA . ILE A 1 93 ? -8.796 12.553 1.016 1.00 95.44 93 ILE A CA 1
ATOM 718 C C . ILE A 1 93 ? -8.555 11.684 -0.214 1.00 95.44 93 ILE A C 1
ATOM 720 O O . ILE A 1 93 ? -7.511 11.811 -0.839 1.00 95.44 93 ILE A O 1
ATOM 724 N N . VAL A 1 94 ? -9.520 10.833 -0.580 1.00 97.00 94 VAL A N 1
ATOM 725 C CA . VAL A 1 94 ? -9.380 9.950 -1.750 1.00 97.00 94 VAL A CA 1
ATOM 726 C C . VAL A 1 94 ? -9.114 10.763 -3.013 1.00 97.00 94 VAL A C 1
ATOM 728 O O . VAL A 1 94 ? -8.214 10.418 -3.769 1.00 97.00 94 VAL A O 1
ATOM 731 N N . ALA A 1 95 ? -9.842 11.862 -3.220 1.00 97.44 95 ALA A N 1
ATOM 732 C CA . ALA A 1 95 ? -9.641 12.738 -4.369 1.00 97.44 95 ALA A CA 1
ATOM 733 C C . ALA A 1 95 ? -8.246 13.389 -4.371 1.00 97.44 95 ALA A C 1
ATOM 735 O O . ALA A 1 95 ? -7.569 13.376 -5.397 1.00 97.44 95 ALA A O 1
ATOM 736 N N . VAL A 1 96 ? -7.793 13.914 -3.227 1.00 97.31 96 VAL A N 1
ATOM 737 C CA . VAL A 1 96 ? -6.468 14.543 -3.089 1.00 97.31 96 VAL A CA 1
ATOM 738 C C . VAL A 1 96 ? -5.351 13.526 -3.319 1.00 97.31 96 VAL A C 1
ATOM 740 O O . VAL A 1 96 ? -4.422 13.800 -4.073 1.00 97.31 96 VAL A O 1
ATOM 743 N N . VAL A 1 97 ? -5.453 12.339 -2.720 1.00 96.62 97 VAL A N 1
ATOM 744 C CA . VAL A 1 97 ? -4.469 11.264 -2.890 1.00 96.62 97 VAL A CA 1
ATOM 745 C C . VAL A 1 97 ? -4.463 10.762 -4.336 1.00 96.62 97 VAL A C 1
ATOM 747 O O . VAL A 1 97 ? -3.389 10.586 -4.899 1.00 96.62 97 VAL A O 1
ATOM 750 N N . ALA A 1 98 ? -5.627 10.592 -4.973 1.00 96.88 98 ALA A N 1
ATOM 751 C CA . ALA A 1 98 ? -5.713 10.193 -6.379 1.00 96.88 98 ALA A CA 1
ATOM 752 C C . ALA A 1 98 ? -5.056 11.222 -7.306 1.00 96.88 98 ALA A C 1
ATOM 754 O O . ALA A 1 98 ? -4.322 10.848 -8.223 1.00 96.88 98 ALA A O 1
ATOM 755 N N . ALA A 1 99 ? -5.292 12.514 -7.058 1.00 97.25 99 ALA A N 1
ATOM 756 C CA . ALA A 1 99 ? -4.672 13.595 -7.812 1.00 97.25 99 ALA A CA 1
ATOM 757 C C . ALA A 1 99 ? -3.149 13.601 -7.622 1.00 97.25 99 ALA A C 1
ATOM 759 O O . ALA A 1 99 ? -2.416 13.658 -8.609 1.00 97.25 99 ALA A O 1
ATOM 760 N N . ALA A 1 100 ? -2.676 13.468 -6.379 1.00 95.06 100 ALA A N 1
ATOM 761 C CA . ALA A 1 100 ? -1.252 13.394 -6.066 1.00 95.06 100 ALA A CA 1
ATOM 762 C C . ALA A 1 100 ? -0.588 12.180 -6.732 1.00 95.06 100 ALA A C 1
ATOM 764 O O . ALA A 1 100 ? 0.380 12.350 -7.463 1.00 95.06 100 ALA A O 1
ATOM 765 N N . ASN A 1 101 ? -1.158 10.981 -6.583 1.00 93.88 101 ASN A N 1
ATOM 766 C CA . ASN A 1 101 ? -0.658 9.763 -7.223 1.00 93.88 101 ASN A CA 1
ATOM 767 C C . ASN A 1 101 ? -0.634 9.898 -8.749 1.00 93.88 101 ASN A C 1
ATOM 769 O O . ASN A 1 101 ? 0.342 9.503 -9.387 1.00 93.88 101 ASN A O 1
ATOM 773 N N . THR A 1 102 ? -1.677 10.475 -9.349 1.00 94.88 102 THR A N 1
ATOM 774 C CA . THR A 1 102 ? -1.724 10.706 -10.800 1.00 94.88 102 THR A CA 1
ATOM 775 C C . THR A 1 102 ? -0.608 11.648 -11.241 1.00 94.88 102 THR A C 1
ATOM 777 O O . THR A 1 102 ? 0.116 11.333 -12.184 1.00 94.88 102 THR A O 1
ATOM 780 N N . ALA A 1 103 ? -0.425 12.769 -10.537 1.00 94.44 103 ALA A N 1
ATOM 781 C CA . ALA A 1 103 ? 0.651 13.712 -10.817 1.00 94.44 103 ALA A CA 1
ATOM 782 C C . ALA A 1 103 ? 2.026 13.044 -10.677 1.00 94.44 103 ALA A C 1
ATOM 784 O O . ALA A 1 103 ? 2.843 13.136 -11.589 1.00 94.44 103 ALA A O 1
ATOM 785 N N . THR A 1 104 ? 2.261 12.303 -9.594 1.00 90.94 104 THR A N 1
ATOM 786 C CA . THR A 1 104 ? 3.511 11.572 -9.360 1.00 90.94 104 THR A CA 1
ATOM 787 C C . THR A 1 104 ? 3.802 10.563 -10.469 1.00 90.94 104 THR A C 1
ATOM 789 O O . THR A 1 104 ? 4.925 10.520 -10.968 1.00 90.94 104 THR A O 1
ATOM 792 N N . TRP A 1 105 ? 2.806 9.792 -10.918 1.00 92.75 105 TRP A N 1
ATOM 793 C CA . TRP A 1 105 ? 2.999 8.841 -12.015 1.00 92.75 105 TRP A CA 1
ATOM 794 C C . TRP A 1 105 ? 3.348 9.546 -13.329 1.00 92.75 105 TRP A C 1
ATOM 796 O O . TRP A 1 105 ? 4.300 9.150 -14.002 1.00 92.75 105 TRP A O 1
ATOM 806 N N . VAL A 1 106 ? 2.628 10.621 -13.670 1.00 92.38 106 VAL A N 1
ATOM 807 C CA . VAL A 1 106 ? 2.885 11.403 -14.891 1.00 92.38 106 VAL A CA 1
ATOM 808 C C . VAL A 1 106 ? 4.286 12.013 -14.874 1.00 92.38 106 VAL A C 1
ATOM 810 O O . VAL A 1 106 ? 4.966 11.981 -15.897 1.00 92.38 106 VAL A O 1
ATOM 813 N N . LEU A 1 107 ? 4.714 12.555 -13.732 1.00 89.94 107 LEU A N 1
ATOM 814 C CA . LEU A 1 107 ? 5.981 13.275 -13.602 1.00 89.94 107 LEU A CA 1
ATOM 815 C C . LEU A 1 107 ? 7.200 12.352 -13.490 1.00 89.94 107 LEU A C 1
ATOM 817 O O . LEU A 1 107 ? 8.271 12.725 -13.963 1.00 89.94 107 LEU A O 1
ATOM 821 N N . HIS A 1 108 ? 7.060 11.174 -12.874 1.00 86.06 108 HIS A N 1
ATOM 822 C CA . HIS A 1 108 ? 8.215 10.348 -12.500 1.00 86.06 108 HIS A CA 1
ATOM 823 C C . HIS A 1 108 ? 8.233 8.940 -13.101 1.00 86.06 108 HIS A C 1
ATOM 825 O O . HIS A 1 108 ? 9.313 8.371 -13.221 1.00 86.06 108 HIS A O 1
ATOM 831 N N . ILE A 1 109 ? 7.085 8.370 -13.482 1.00 87.25 109 ILE A N 1
ATOM 832 C CA . ILE A 1 109 ? 6.994 6.953 -13.887 1.00 87.25 109 ILE A CA 1
ATOM 833 C C . ILE A 1 109 ? 6.719 6.794 -15.379 1.00 87.25 109 ILE A C 1
ATOM 835 O O . ILE A 1 109 ? 7.305 5.923 -16.016 1.00 87.25 109 ILE A O 1
ATOM 839 N N . ARG A 1 110 ? 5.863 7.641 -15.964 1.00 89.50 110 ARG A N 1
ATOM 840 C CA . ARG A 1 110 ? 5.405 7.506 -17.356 1.00 89.50 110 ARG A CA 1
ATOM 841 C C . ARG A 1 110 ? 6.547 7.278 -18.349 1.00 89.50 110 ARG A C 1
ATOM 843 O O . ARG A 1 110 ? 6.480 6.348 -19.143 1.00 89.50 110 ARG A O 1
ATOM 850 N N . ASN A 1 111 ? 7.599 8.091 -18.276 1.00 86.81 111 ASN A N 1
ATOM 851 C CA . ASN A 1 111 ? 8.731 8.018 -19.207 1.00 86.81 111 ASN A CA 1
ATOM 852 C C . ASN A 1 111 ? 9.551 6.724 -19.057 1.00 86.81 111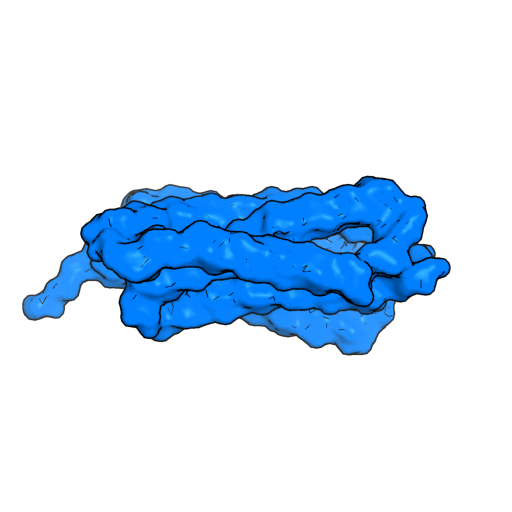 ASN A C 1
ATOM 854 O O . ASN A 1 111 ? 10.180 6.283 -20.012 1.00 86.81 111 ASN A O 1
ATOM 858 N N . SER A 1 112 ? 9.557 6.115 -17.869 1.00 82.75 112 SER A N 1
ATOM 859 C CA . SER A 1 112 ? 10.254 4.854 -17.586 1.00 82.75 112 SER A CA 1
ATOM 860 C C . SER A 1 112 ? 9.546 3.638 -18.176 1.00 82.75 112 SER A C 1
ATOM 862 O O . SER A 1 112 ? 10.193 2.680 -18.580 1.00 82.75 112 SER A O 1
ATOM 864 N N . VAL A 1 113 ? 8.216 3.672 -18.245 1.00 86.06 113 VAL A N 1
ATOM 865 C CA . VAL A 1 113 ? 7.398 2.555 -18.752 1.00 86.06 113 VAL A CA 1
ATOM 866 C C . VAL A 1 113 ? 6.909 2.771 -20.185 1.00 86.06 113 VAL A C 1
ATOM 868 O O . VAL A 1 113 ? 6.267 1.889 -20.759 1.00 86.06 113 VAL A O 1
ATOM 871 N N . GLN A 1 114 ? 7.213 3.930 -20.775 1.00 84.25 114 GLN A N 1
ATOM 872 C CA . GLN A 1 114 ? 6.826 4.274 -22.137 1.00 84.25 114 GLN A CA 1
ATOM 873 C C . GLN A 1 114 ? 7.404 3.258 -23.131 1.00 84.25 114 GLN A C 1
ATOM 875 O O . GLN A 1 114 ? 8.594 2.960 -23.119 1.00 84.25 114 GLN A O 1
ATOM 880 N N . GLY A 1 115 ? 6.545 2.726 -24.002 1.00 82.44 115 GLY A N 1
ATOM 881 C CA . GLY A 1 115 ? 6.909 1.662 -24.946 1.00 82.44 115 GLY A CA 1
ATOM 882 C C . GLY A 1 115 ? 6.605 0.245 -24.445 1.00 82.44 115 GLY A C 1
ATOM 883 O O . GLY A 1 115 ? 6.591 -0.687 -25.246 1.00 82.44 115 GLY A O 1
ATOM 884 N N . HIS A 1 116 ? 6.246 0.078 -23.168 1.00 85.19 116 HIS A N 1
ATOM 885 C CA . HIS A 1 116 ? 5.777 -1.188 -22.602 1.00 85.19 116 HIS A CA 1
ATOM 886 C C . HIS A 1 116 ? 4.288 -1.090 -22.247 1.00 85.19 116 HIS A C 1
ATOM 888 O O . HIS A 1 116 ? 3.936 -0.861 -21.094 1.00 85.19 116 HIS A O 1
ATOM 894 N N . HIS A 1 117 ? 3.393 -1.293 -23.223 1.00 87.00 117 HIS A N 1
ATOM 895 C CA . HIS A 1 117 ? 1.951 -1.018 -23.072 1.00 87.00 117 HIS A CA 1
ATOM 896 C C . HIS A 1 117 ? 1.312 -1.629 -21.810 1.00 87.00 117 HIS A C 1
ATOM 898 O O . HIS A 1 117 ? 0.560 -0.956 -21.105 1.00 87.00 117 HIS A O 1
ATOM 904 N N . PHE A 1 118 ? 1.645 -2.885 -21.487 1.00 87.56 118 PHE A N 1
ATOM 905 C CA . PHE A 1 118 ? 1.148 -3.540 -20.274 1.00 87.56 118 PHE A CA 1
ATOM 906 C C . PHE A 1 118 ? 1.614 -2.834 -18.995 1.00 87.56 118 PHE A C 1
ATOM 908 O O . PHE A 1 118 ? 0.814 -2.627 -18.088 1.00 87.56 118 PHE A O 1
ATOM 915 N N . LEU A 1 119 ? 2.888 -2.440 -18.919 1.00 87.75 119 LEU A N 1
ATOM 916 C CA . LEU A 1 119 ? 3.435 -1.729 -17.763 1.00 87.75 119 LEU A CA 1
ATOM 917 C C . LEU A 1 119 ? 2.929 -0.296 -17.685 1.00 87.75 119 LEU A C 1
ATOM 919 O O . LEU A 1 119 ? 2.652 0.178 -16.590 1.00 87.75 119 LEU A O 1
ATOM 923 N N . GLU A 1 120 ? 2.779 0.387 -18.815 1.00 90.50 120 GLU A N 1
ATOM 924 C CA . GLU A 1 120 ? 2.263 1.752 -18.858 1.00 90.50 120 GLU A CA 1
ATOM 925 C C . GLU A 1 120 ? 0.838 1.805 -18.296 1.00 90.50 120 GLU A C 1
ATOM 927 O O . GLU A 1 120 ? 0.582 2.500 -17.314 1.00 90.50 120 GLU A O 1
ATOM 932 N N . VAL A 1 121 ? -0.071 0.987 -18.833 1.00 90.62 121 VAL A N 1
ATOM 933 C CA . VAL A 1 121 ? -1.459 0.930 -18.355 1.00 90.62 121 VAL A CA 1
ATOM 934 C C . VAL A 1 121 ? -1.538 0.301 -16.963 1.00 90.62 121 VAL A C 1
ATOM 936 O O . VAL A 1 121 ? -2.227 0.816 -16.082 1.00 90.62 121 VAL A O 1
ATOM 939 N N . GLY A 1 122 ? -0.823 -0.803 -16.743 1.00 89.75 122 GLY A N 1
ATOM 940 C CA . GLY A 1 122 ? -0.853 -1.560 -15.496 1.00 89.75 122 GLY A CA 1
ATOM 941 C C . GLY A 1 122 ? -0.331 -0.758 -14.309 1.00 89.75 122 GLY A C 1
ATOM 942 O O . GLY A 1 122 ? -1.013 -0.677 -13.291 1.00 89.75 122 GLY A O 1
ATOM 943 N N . SER A 1 123 ? 0.831 -0.111 -14.442 1.00 89.81 123 SER A N 1
ATOM 944 C CA . SER A 1 123 ? 1.389 0.739 -13.380 1.00 89.81 123 SER A CA 1
ATOM 945 C C . SER A 1 123 ? 0.524 1.971 -13.125 1.00 89.81 123 SER A C 1
ATOM 947 O O . SER A 1 123 ? 0.345 2.343 -11.967 1.00 89.81 123 SER A O 1
ATOM 949 N N . PHE A 1 124 ? -0.076 2.564 -14.166 1.00 92.69 124 PHE A N 1
ATOM 950 C CA . PHE A 1 124 ? -0.999 3.683 -13.999 1.00 92.69 124 PHE A CA 1
ATOM 951 C C . PHE A 1 124 ? -2.235 3.275 -13.193 1.00 92.69 124 PHE A C 1
ATOM 953 O O . PHE A 1 124 ? -2.563 3.929 -12.203 1.00 92.69 124 PHE A O 1
ATOM 960 N N . LEU A 1 125 ? -2.898 2.176 -13.569 1.00 92.50 125 LEU A N 1
ATOM 961 C CA . LEU A 1 125 ? -4.078 1.674 -12.858 1.00 92.50 125 LEU A CA 1
ATOM 962 C C . LEU A 1 125 ? -3.737 1.230 -11.435 1.00 92.50 125 LEU A C 1
ATOM 964 O O . LEU A 1 125 ? -4.484 1.525 -10.503 1.00 92.50 125 LEU A O 1
ATOM 968 N N . PHE A 1 126 ? -2.602 0.558 -11.250 1.00 92.12 126 PHE A N 1
ATOM 969 C CA . PHE A 1 126 ? -2.122 0.142 -9.938 1.00 92.12 126 PHE A CA 1
ATOM 970 C C . PHE A 1 126 ? -1.889 1.350 -9.021 1.00 92.12 126 PHE A C 1
ATOM 972 O O . PHE A 1 126 ? -2.408 1.395 -7.906 1.00 92.12 126 PHE A O 1
ATOM 979 N N . ASN A 1 127 ? -1.217 2.383 -9.524 1.00 92.62 127 ASN A N 1
ATOM 980 C CA . ASN A 1 127 ? -0.973 3.624 -8.800 1.00 92.62 127 ASN A CA 1
ATOM 981 C C . ASN A 1 127 ? -2.270 4.408 -8.514 1.00 92.62 127 ASN A C 1
ATOM 983 O O . ASN A 1 127 ? -2.514 4.838 -7.385 1.00 92.62 127 ASN A O 1
ATOM 987 N N . LEU A 1 128 ? -3.144 4.558 -9.511 1.00 94.88 128 LEU A N 1
ATOM 988 C CA . LEU A 1 128 ? -4.388 5.316 -9.374 1.00 94.88 128 LEU A CA 1
ATOM 989 C C . LEU A 1 128 ? -5.389 4.637 -8.437 1.00 94.88 128 LEU A C 1
ATOM 991 O O . LEU A 1 128 ? -6.068 5.324 -7.677 1.00 94.88 128 LEU A O 1
ATOM 995 N N . ILE A 1 129 ? -5.503 3.311 -8.491 1.00 95.19 129 ILE A N 1
ATOM 996 C CA . ILE A 1 129 ? -6.527 2.569 -7.751 1.00 95.19 129 ILE A CA 1
ATOM 997 C C . ILE A 1 129 ? -5.956 2.056 -6.432 1.00 95.19 129 ILE A C 1
ATOM 999 O O . ILE A 1 129 ? -6.463 2.398 -5.363 1.00 95.19 129 ILE A O 1
ATOM 1003 N N . ILE A 1 130 ? -4.903 1.239 -6.493 1.00 95.44 130 ILE A N 1
ATOM 1004 C CA . ILE A 1 130 ? -4.422 0.478 -5.340 1.00 95.44 130 ILE A CA 1
ATOM 1005 C C . ILE A 1 130 ? -3.659 1.372 -4.367 1.00 95.44 130 ILE A C 1
ATOM 1007 O O . ILE A 1 130 ? -3.996 1.371 -3.184 1.00 95.44 130 ILE A O 1
ATOM 1011 N N . TYR A 1 131 ? -2.704 2.190 -4.825 1.00 94.62 131 TYR A N 1
ATOM 1012 C CA . TYR A 1 131 ? -2.003 3.102 -3.908 1.00 94.62 131 TYR A CA 1
ATOM 1013 C C . TYR A 1 131 ? -2.926 4.172 -3.344 1.00 94.62 131 TYR A C 1
ATOM 1015 O O . TYR A 1 131 ? -2.851 4.477 -2.155 1.00 94.62 131 TYR A O 1
ATOM 1023 N N . THR A 1 132 ? -3.853 4.693 -4.149 1.00 96.94 132 THR A N 1
ATOM 1024 C CA . THR A 1 132 ? -4.852 5.638 -3.642 1.00 96.94 132 THR A CA 1
ATOM 1025 C C . THR A 1 132 ? -5.694 5.014 -2.541 1.00 96.94 132 THR A C 1
ATOM 1027 O O . THR A 1 132 ? -5.868 5.630 -1.489 1.00 96.94 132 THR A O 1
ATOM 1030 N N . ALA A 1 133 ? -6.196 3.795 -2.753 1.00 97.12 133 ALA A N 1
ATOM 1031 C CA . ALA A 1 133 ? -6.972 3.079 -1.752 1.00 97.12 133 ALA A CA 1
ATOM 1032 C C . ALA A 1 133 ? -6.136 2.796 -0.497 1.00 97.12 133 ALA A C 1
ATOM 1034 O O . ALA A 1 133 ? -6.578 3.102 0.606 1.00 97.12 133 ALA A O 1
ATOM 1035 N N . LEU A 1 134 ? -4.917 2.275 -0.650 1.00 96.19 134 LEU A N 1
ATOM 1036 C CA . LEU A 1 134 ? -4.049 1.916 0.469 1.00 96.19 134 LEU A CA 1
ATOM 1037 C C . LEU A 1 134 ? -3.711 3.133 1.342 1.00 96.19 134 LEU A C 1
ATOM 1039 O O . LEU A 1 134 ? -3.919 3.090 2.556 1.00 96.19 134 LEU A O 1
ATOM 1043 N N . ILE A 1 135 ? -3.269 4.235 0.732 1.00 96.94 135 ILE A N 1
ATOM 1044 C CA . ILE A 1 135 ? -2.925 5.475 1.441 1.00 96.94 135 ILE A CA 1
ATOM 1045 C C . ILE A 1 135 ? -4.175 6.079 2.084 1.00 96.94 135 ILE A C 1
ATOM 1047 O O . ILE A 1 135 ? -4.193 6.349 3.286 1.00 96.94 135 ILE A O 1
ATOM 1051 N N . SER A 1 136 ? -5.252 6.245 1.311 1.00 97.50 136 SER A N 1
ATOM 1052 C CA . SER A 1 136 ? -6.476 6.881 1.809 1.00 97.50 136 SER A CA 1
ATOM 1053 C C . SER A 1 136 ? -7.092 6.087 2.951 1.00 97.50 136 SER A C 1
ATOM 1055 O O . SER A 1 136 ? -7.469 6.667 3.965 1.00 97.50 136 SER A O 1
ATOM 1057 N N . PHE A 1 137 ? -7.169 4.761 2.829 1.00 97.62 137 PHE A N 1
ATOM 1058 C CA . PHE A 1 137 ? -7.753 3.921 3.870 1.00 97.62 137 PHE A CA 1
ATOM 1059 C C . PHE A 1 137 ? -6.852 3.804 5.099 1.00 97.62 137 PHE A C 1
ATOM 1061 O O . PHE A 1 137 ? -7.372 3.649 6.200 1.00 97.62 137 PHE A O 1
ATOM 1068 N N . SER A 1 138 ? -5.535 3.962 4.951 1.00 97.00 138 SER A N 1
ATOM 1069 C CA . SER A 1 138 ? -4.623 4.081 6.093 1.00 97.00 138 SER A CA 1
ATOM 1070 C C . SER A 1 138 ? -4.849 5.390 6.859 1.00 97.00 138 SER A C 1
ATOM 1072 O O . SER A 1 138 ? -4.905 5.386 8.087 1.00 97.00 138 SER A O 1
ATOM 1074 N N . ILE A 1 139 ? -5.082 6.504 6.152 1.00 96.62 139 ILE A N 1
ATOM 1075 C CA . ILE A 1 139 ? -5.472 7.784 6.771 1.00 96.62 139 ILE A CA 1
ATOM 1076 C C . ILE A 1 139 ? -6.842 7.656 7.445 1.00 96.62 139 ILE A C 1
ATOM 1078 O O . ILE A 1 139 ? -7.024 8.089 8.583 1.00 96.62 139 ILE A O 1
ATOM 1082 N N . TRP A 1 140 ? -7.809 7.028 6.769 1.00 96.12 140 TRP A N 1
ATOM 1083 C CA . TRP A 1 140 ? -9.133 6.771 7.334 1.00 96.12 140 TRP A CA 1
ATOM 1084 C C . TRP A 1 140 ? -9.039 5.950 8.611 1.00 96.12 140 TRP A C 1
ATOM 1086 O O . TRP A 1 140 ? -9.718 6.269 9.581 1.00 96.12 140 TRP A O 1
ATOM 1096 N N . TYR A 1 141 ? -8.203 4.913 8.609 1.00 95.06 141 TYR A N 1
ATOM 1097 C CA . TYR A 1 141 ? -7.952 4.074 9.767 1.00 95.06 141 TYR A CA 1
ATOM 1098 C C . TYR A 1 141 ? -7.371 4.891 10.920 1.00 95.06 141 TYR A C 1
ATOM 1100 O O . TYR A 1 141 ? -7.914 4.856 12.017 1.00 95.06 141 TYR A O 1
ATOM 1108 N N . PHE A 1 142 ? -6.355 5.715 10.664 1.00 94.94 142 PHE A N 1
ATOM 1109 C CA . PHE A 1 142 ? -5.762 6.588 11.678 1.00 94.94 142 PHE A CA 1
ATOM 1110 C C . PHE A 1 142 ? -6.771 7.566 12.302 1.00 94.94 142 PHE A C 1
ATOM 1112 O O . PHE A 1 142 ? -6.799 7.750 13.519 1.00 94.94 142 PHE A O 1
ATOM 1119 N N . TRP A 1 143 ? -7.663 8.141 11.490 1.00 93.56 143 TRP A N 1
ATOM 1120 C CA . TRP A 1 143 ? -8.766 8.972 11.981 1.00 93.56 143 TRP A CA 1
ATOM 1121 C C . TRP A 1 143 ? -9.819 8.176 12.758 1.00 93.56 143 TRP A C 1
ATOM 1123 O O . TRP A 1 143 ? -10.297 8.631 13.800 1.00 93.56 143 TRP A O 1
ATOM 1133 N N . ALA A 1 144 ? -10.187 6.992 12.264 1.00 91.69 144 ALA A N 1
ATOM 1134 C CA . ALA A 1 144 ? -11.121 6.078 12.918 1.00 91.69 144 ALA A CA 1
ATOM 1135 C C . ALA A 1 144 ? -10.605 5.601 14.284 1.00 91.69 144 ALA A C 1
ATOM 1137 O O . ALA A 1 144 ? -11.389 5.323 15.188 1.00 91.69 144 ALA A O 1
ATOM 1138 N N . ASP A 1 145 ? -9.291 5.531 14.434 1.00 90.50 145 ASP A N 1
ATOM 1139 C CA . ASP A 1 145 ? -8.617 5.090 15.649 1.00 90.50 145 ASP A CA 1
ATOM 1140 C C . ASP A 1 145 ? -8.206 6.250 16.563 1.00 90.50 145 ASP A C 1
ATOM 1142 O O . ASP A 1 145 ? -7.367 6.096 17.445 1.00 90.50 145 ASP A O 1
ATOM 1146 N N . ARG A 1 146 ? -8.773 7.445 16.334 1.00 89.62 146 ARG A N 1
ATOM 1147 C CA . ARG A 1 146 ? -8.541 8.647 17.152 1.00 89.62 146 ARG A CA 1
ATOM 1148 C C . ARG A 1 146 ? -7.057 8.972 17.338 1.00 89.62 146 ARG A C 1
ATOM 1150 O O . ARG A 1 146 ? -6.660 9.447 18.396 1.00 89.62 146 ARG A O 1
ATOM 1157 N N . PHE A 1 147 ? -6.270 8.788 16.280 1.00 90.69 147 PHE A N 1
ATOM 1158 C CA . PHE A 1 147 ? -4.849 9.130 16.249 1.00 90.69 147 PHE A CA 1
ATOM 1159 C C . PHE A 1 147 ? -3.973 8.299 17.208 1.00 90.69 147 PHE A C 1
ATOM 1161 O O . PHE A 1 147 ? -2.960 8.791 17.703 1.00 90.69 147 PHE A O 1
ATOM 1168 N N . SER A 1 148 ? -4.340 7.039 17.475 1.00 90.31 148 SER A N 1
ATOM 1169 C CA . SER A 1 148 ? -3.540 6.146 18.324 1.00 90.31 148 SER A CA 1
ATOM 1170 C C . SER A 1 148 ? -2.138 5.879 17.753 1.00 90.31 148 SER A C 1
ATOM 1172 O O . SER A 1 148 ? -1.914 5.898 16.538 1.00 90.31 148 SER A O 1
ATOM 1174 N N . LEU A 1 149 ? -1.183 5.559 18.634 1.00 89.19 149 LEU A N 1
ATOM 1175 C CA . LEU A 1 149 ? 0.190 5.236 18.232 1.00 89.19 149 LEU A CA 1
ATOM 1176 C C . LEU A 1 149 ? 0.256 3.989 17.333 1.00 89.19 149 LEU A C 1
ATOM 1178 O O . LEU A 1 149 ? 1.028 3.953 16.378 1.00 89.19 149 LEU A O 1
ATOM 1182 N N . LEU A 1 150 ? -0.575 2.975 17.598 1.00 89.31 150 LEU A N 1
ATOM 1183 C CA . LEU A 1 150 ? -0.619 1.767 16.770 1.00 89.31 150 LEU A CA 1
ATOM 1184 C C . LEU A 1 150 ? -1.178 2.066 15.376 1.00 89.31 150 LEU A C 1
ATOM 1186 O O . LEU A 1 150 ? -0.666 1.547 14.383 1.00 89.31 150 LEU A O 1
ATOM 1190 N N . ALA A 1 151 ? -2.185 2.934 15.278 1.00 91.19 151 ALA A N 1
ATOM 1191 C CA . ALA A 1 151 ? -2.713 3.356 13.991 1.00 91.19 151 ALA A CA 1
ATOM 1192 C C . ALA A 1 151 ? -1.757 4.275 13.221 1.00 91.19 151 ALA A C 1
ATOM 1194 O O . ALA A 1 151 ? -1.739 4.219 11.991 1.00 91.19 151 ALA A O 1
ATOM 1195 N N . LEU A 1 152 ? -0.914 5.048 13.915 1.00 93.81 152 LEU A N 1
ATOM 1196 C CA . LEU A 1 152 ? 0.179 5.786 13.283 1.00 93.81 152 LEU A CA 1
ATOM 1197 C C . LEU A 1 152 ? 1.181 4.832 12.619 1.00 93.81 152 LEU A C 1
ATOM 1199 O O . LEU A 1 152 ? 1.568 5.065 11.477 1.00 93.81 152 LEU A O 1
ATOM 1203 N N . SER A 1 153 ? 1.550 3.730 13.280 1.00 92.69 153 SER A N 1
ATOM 1204 C CA . SER A 1 153 ? 2.416 2.705 12.681 1.00 92.69 153 SER A CA 1
ATOM 1205 C C . SER A 1 153 ? 1.803 2.120 11.407 1.00 92.69 153 SER A C 1
ATOM 1207 O O . SER A 1 153 ? 2.480 2.032 10.386 1.00 92.69 153 SER A O 1
ATOM 1209 N N . VAL A 1 154 ? 0.506 1.789 11.425 1.00 93.56 154 VAL A N 1
ATOM 1210 C CA . VAL A 1 154 ? -0.201 1.301 10.228 1.00 93.56 154 VAL A CA 1
ATOM 1211 C C . VAL A 1 154 ? -0.207 2.354 9.116 1.00 93.56 154 VAL A C 1
ATOM 1213 O O . VAL A 1 154 ? 0.028 2.006 7.960 1.00 93.56 154 VAL A O 1
ATOM 1216 N N . LEU A 1 155 ? -0.422 3.633 9.451 1.00 96.19 155 LEU A N 1
ATOM 1217 C CA . LEU A 1 155 ? -0.371 4.737 8.491 1.00 96.19 155 LEU A CA 1
ATOM 1218 C C . LEU A 1 155 ? 1.003 4.862 7.833 1.00 96.19 155 LEU A C 1
ATOM 1220 O O . LEU A 1 155 ? 1.086 4.908 6.608 1.00 96.19 155 LEU A O 1
ATOM 1224 N N . ILE A 1 156 ? 2.072 4.874 8.629 1.00 95.44 156 ILE A N 1
ATOM 1225 C CA . ILE A 1 156 ? 3.442 4.921 8.109 1.00 95.44 156 ILE A CA 1
ATOM 1226 C C . ILE A 1 156 ? 3.690 3.705 7.210 1.00 95.44 156 ILE A C 1
ATOM 1228 O O . ILE A 1 156 ? 4.192 3.860 6.100 1.00 95.44 156 ILE A O 1
ATOM 1232 N N . GLY A 1 157 ? 3.264 2.510 7.629 1.00 92.94 157 GLY A N 1
ATOM 1233 C CA . GLY A 1 157 ? 3.374 1.297 6.820 1.00 92.94 157 GLY A CA 1
ATOM 1234 C C . GLY A 1 157 ? 2.668 1.401 5.463 1.00 92.94 157 GLY A C 1
ATOM 1235 O O . GLY A 1 157 ? 3.261 1.103 4.427 1.00 92.94 157 GLY A O 1
ATOM 1236 N N . GLY A 1 158 ? 1.425 1.890 5.463 1.00 92.94 158 GLY A N 1
ATOM 1237 C CA . GLY A 1 158 ? 0.617 2.094 4.258 1.00 92.94 158 GLY A CA 1
ATOM 1238 C C . GLY A 1 158 ? 1.131 3.192 3.321 1.00 92.94 158 GLY A C 1
ATOM 1239 O O . GLY A 1 158 ? 0.776 3.182 2.145 1.00 92.94 158 GLY A O 1
ATOM 1240 N N . LEU A 1 159 ? 1.972 4.109 3.812 1.00 93.75 159 LEU A N 1
ATOM 1241 C CA . LEU A 1 159 ? 2.665 5.125 3.010 1.00 93.75 159 LEU A CA 1
ATOM 1242 C C . LEU A 1 159 ? 3.995 4.612 2.445 1.00 93.75 159 LEU A C 1
ATOM 1244 O O . LEU A 1 159 ? 4.302 4.856 1.280 1.00 93.75 159 LEU A O 1
ATOM 1248 N N . LEU A 1 160 ? 4.778 3.892 3.254 1.00 92.81 160 LEU A N 1
ATOM 1249 C CA . LEU A 1 160 ? 6.098 3.401 2.857 1.00 92.81 160 LEU A CA 1
ATOM 1250 C C . LEU A 1 160 ? 6.032 2.383 1.715 1.00 92.81 160 LEU A C 1
ATOM 1252 O O . LEU A 1 160 ? 6.903 2.410 0.853 1.00 92.81 160 LEU A O 1
ATOM 1256 N N . ILE A 1 161 ? 5.005 1.526 1.680 1.00 90.88 161 ILE A N 1
ATOM 1257 C CA . ILE A 1 161 ? 4.846 0.518 0.619 1.00 90.88 161 ILE A CA 1
ATOM 1258 C C . ILE A 1 161 ? 4.719 1.187 -0.773 1.00 90.88 161 ILE A C 1
ATOM 1260 O O . ILE A 1 161 ? 5.577 0.928 -1.616 1.00 90.88 161 ILE A O 1
ATOM 1264 N N . PRO A 1 162 ? 3.749 2.096 -1.029 1.00 88.81 162 PRO A N 1
ATOM 1265 C CA . PRO A 1 162 ? 3.663 2.823 -2.300 1.00 88.81 162 PRO A CA 1
ATOM 1266 C C . PRO A 1 162 ? 4.912 3.634 -2.644 1.00 88.81 162 PRO A C 1
ATOM 1268 O O . PRO A 1 162 ? 5.336 3.651 -3.796 1.00 88.81 162 PRO A O 1
ATOM 1271 N N . VAL A 1 163 ? 5.506 4.314 -1.655 1.00 87.25 163 VAL A N 1
ATOM 1272 C CA . VAL A 1 163 ? 6.722 5.111 -1.874 1.00 87.25 163 VAL A CA 1
ATOM 1273 C C . VAL A 1 163 ? 7.858 4.219 -2.351 1.00 87.25 163 VAL A C 1
ATOM 1275 O O . VAL A 1 163 ? 8.525 4.559 -3.324 1.00 87.25 163 VAL A O 1
ATOM 1278 N N . SER A 1 164 ? 8.052 3.070 -1.705 1.00 87.25 164 SER A N 1
ATOM 1279 C CA . SER A 1 164 ? 9.067 2.102 -2.099 1.00 87.25 164 SER A CA 1
ATOM 1280 C C . SER A 1 164 ? 8.899 1.696 -3.560 1.00 87.25 164 SER A C 1
ATOM 1282 O O . SER A 1 164 ? 9.811 1.853 -4.364 1.00 87.25 164 SER A O 1
ATOM 1284 N N . ASP A 1 165 ? 7.706 1.273 -3.955 1.00 81.62 165 ASP A N 1
ATOM 1285 C CA . ASP A 1 165 ? 7.490 0.827 -5.325 1.00 81.62 165 ASP A CA 1
ATOM 1286 C C . ASP A 1 165 ? 7.701 1.939 -6.368 1.00 81.62 165 ASP A C 1
ATOM 1288 O O . ASP A 1 165 ? 8.223 1.669 -7.448 1.00 81.62 165 ASP A O 1
ATOM 1292 N N . LEU A 1 166 ? 7.357 3.195 -6.057 1.00 78.88 166 LEU A N 1
ATOM 1293 C CA . LEU A 1 166 ? 7.663 4.334 -6.932 1.00 78.88 166 LEU A CA 1
ATOM 1294 C C . LEU A 1 166 ? 9.175 4.495 -7.145 1.00 78.88 166 LEU A C 1
ATOM 1296 O O . LEU A 1 166 ? 9.617 4.694 -8.280 1.00 78.88 166 LEU A O 1
ATOM 1300 N N . TYR A 1 167 ? 9.974 4.357 -6.080 1.00 77.12 167 TYR A N 1
ATOM 1301 C CA . TYR A 1 167 ? 11.434 4.312 -6.197 1.00 77.12 167 TYR A CA 1
ATOM 1302 C C . TYR A 1 167 ? 11.888 3.118 -7.039 1.00 77.12 167 TYR A C 1
ATOM 1304 O O . TYR A 1 167 ? 12.795 3.262 -7.856 1.00 77.12 167 TYR A O 1
ATOM 1312 N N . LEU A 1 168 ? 11.252 1.956 -6.893 1.00 77.62 168 LEU A N 1
ATOM 1313 C CA . LEU A 1 168 ? 11.583 0.756 -7.658 1.00 77.62 168 LEU A CA 1
ATOM 1314 C C . LEU A 1 168 ? 11.388 0.978 -9.165 1.00 77.62 168 LEU A C 1
ATOM 1316 O O . LEU A 1 168 ? 12.321 0.755 -9.933 1.00 77.62 168 LEU A O 1
ATOM 1320 N N . PHE A 1 169 ? 10.232 1.492 -9.592 1.00 72.62 169 PHE A N 1
ATOM 1321 C CA . PHE A 1 169 ? 9.972 1.789 -11.006 1.00 72.62 169 PHE A CA 1
ATOM 1322 C C . PHE A 1 169 ? 10.987 2.769 -11.601 1.00 72.62 169 PHE A C 1
ATOM 1324 O O . PHE A 1 169 ? 11.507 2.526 -12.689 1.00 72.62 169 PHE A O 1
ATOM 1331 N N . PHE A 1 170 ? 11.298 3.847 -10.877 1.00 70.19 170 PHE A N 1
ATOM 1332 C CA . PHE A 1 170 ? 12.258 4.853 -11.327 1.00 70.19 170 PHE A CA 1
ATOM 1333 C C . PHE A 1 170 ? 13.684 4.295 -11.454 1.00 70.19 170 PHE A C 1
ATOM 1335 O O . PHE A 1 170 ? 14.427 4.664 -12.361 1.00 70.19 170 PHE A O 1
ATOM 1342 N N . THR A 1 171 ? 14.076 3.401 -10.546 1.00 69.25 171 THR A N 1
ATOM 1343 C CA . THR A 1 171 ? 15.459 2.908 -10.461 1.00 69.25 171 THR A CA 1
ATOM 1344 C C . THR A 1 171 ? 15.726 1.673 -11.319 1.00 69.25 171 THR A C 1
ATOM 1346 O O . THR A 1 171 ? 16.881 1.407 -11.644 1.00 69.25 171 THR A O 1
ATOM 1349 N N . TRP A 1 172 ? 14.689 0.922 -11.700 1.00 70.19 172 TRP A N 1
ATOM 1350 C CA . TRP A 1 172 ? 14.837 -0.345 -12.428 1.00 70.19 172 TRP A CA 1
ATOM 1351 C C . TRP A 1 172 ? 14.532 -0.246 -13.917 1.00 70.19 172 TRP A C 1
ATOM 1353 O O . TRP A 1 172 ? 15.089 -1.017 -14.692 1.00 70.19 172 TRP A O 1
ATOM 1363 N N . LEU A 1 173 ? 13.702 0.715 -14.324 1.00 72.19 173 LEU A N 1
ATOM 1364 C CA . LEU A 1 173 ? 13.500 1.079 -15.724 1.00 72.19 173 LEU A CA 1
ATOM 1365 C C . LEU A 1 173 ? 13.935 2.538 -15.932 1.00 72.19 173 LEU A C 1
ATOM 1367 O O . LEU A 1 173 ? 13.087 3.432 -16.010 1.00 72.19 173 LEU A O 1
ATOM 1371 N N . PRO A 1 174 ? 15.246 2.832 -15.998 1.00 67.06 174 PRO A N 1
ATOM 1372 C CA . PRO A 1 174 ? 15.701 4.140 -16.453 1.00 67.06 174 PRO A CA 1
ATOM 1373 C C . PRO A 1 174 ? 15.096 4.433 -17.831 1.00 67.06 174 PRO A C 1
ATOM 1375 O O . PRO A 1 174 ? 15.030 3.545 -18.682 1.00 67.06 174 PRO A O 1
ATOM 1378 N N . SER A 1 175 ? 14.630 5.663 -18.061 1.00 64.50 175 SER A N 1
ATOM 1379 C CA . SER A 1 175 ? 13.919 6.015 -19.297 1.00 64.50 175 SER A CA 1
ATOM 1380 C C . SER A 1 175 ? 14.700 5.589 -20.548 1.00 64.50 175 SER A C 1
ATOM 1382 O O . SER A 1 175 ? 15.832 6.021 -20.763 1.00 64.50 175 SER A O 1
ATOM 1384 N N . GLY A 1 176 ? 14.082 4.738 -21.372 1.00 60.59 176 GLY A N 1
ATOM 1385 C CA . GLY A 1 176 ? 14.670 4.237 -22.617 1.00 60.59 176 GLY A CA 1
ATOM 1386 C C . GLY A 1 176 ? 15.653 3.068 -22.471 1.00 60.59 176 GLY A C 1
ATOM 1387 O O . GLY A 1 176 ? 16.309 2.734 -23.456 1.00 60.59 176 GLY A O 1
ATOM 1388 N N . GLN A 1 177 ? 15.770 2.441 -21.293 1.00 67.88 177 GLN A N 1
ATOM 1389 C CA . GLN A 1 177 ? 16.639 1.279 -21.071 1.00 67.88 177 GLN A CA 1
ATOM 1390 C C . GLN A 1 177 ? 15.890 0.125 -20.384 1.00 67.88 177 GLN A C 1
ATOM 1392 O O . GLN A 1 177 ? 15.564 0.199 -19.202 1.00 67.88 177 GLN A O 1
ATOM 1397 N N . ASP A 1 178 ? 15.680 -0.979 -21.109 1.00 71.50 178 ASP A N 1
ATOM 1398 C CA . ASP A 1 178 ? 15.221 -2.258 -20.541 1.00 71.50 178 ASP A CA 1
ATOM 1399 C C . ASP A 1 178 ? 16.447 -3.157 -20.315 1.00 71.50 178 ASP A C 1
ATOM 1401 O O . ASP A 1 178 ? 16.814 -3.976 -21.158 1.00 71.50 178 ASP A O 1
ATOM 1405 N N . SER A 1 179 ? 17.162 -2.906 -19.214 1.00 68.50 179 SER A N 1
ATOM 1406 C CA . SER A 1 179 ? 18.354 -3.677 -18.835 1.00 68.50 179 SER A CA 1
ATOM 1407 C C . SER A 1 179 ? 17.995 -5.137 -18.527 1.00 68.50 179 SER A C 1
ATOM 1409 O O . SER A 1 179 ? 16.878 -5.458 -18.118 1.00 68.50 179 SER A O 1
ATOM 1411 N N . ASN A 1 180 ? 18.976 -6.032 -18.649 1.00 66.75 180 ASN A N 1
ATOM 1412 C CA . ASN A 1 180 ? 18.821 -7.423 -18.224 1.00 66.75 180 ASN A CA 1
ATOM 1413 C C . ASN A 1 180 ? 18.828 -7.556 -16.685 1.00 66.75 180 ASN A C 1
ATOM 1415 O O . ASN A 1 180 ? 18.208 -8.472 -16.150 1.00 66.75 180 ASN A O 1
ATOM 1419 N N . VAL A 1 181 ? 19.490 -6.636 -15.958 1.00 62.66 181 VAL A N 1
ATOM 1420 C CA . VAL A 1 181 ? 19.684 -6.719 -14.493 1.00 62.66 181 VAL A CA 1
ATOM 1421 C C . VAL A 1 181 ? 19.542 -5.342 -13.806 1.00 62.66 181 VAL A C 1
ATOM 1423 O O . VAL A 1 181 ? 20.018 -4.348 -14.366 1.00 62.66 181 VAL A O 1
ATOM 1426 N N . PRO A 1 182 ? 18.911 -5.250 -12.611 1.00 63.94 182 PRO A N 1
ATOM 1427 C CA . PRO A 1 182 ? 18.788 -3.999 -11.847 1.00 63.94 182 PRO A CA 1
ATOM 1428 C C . PRO A 1 182 ? 20.120 -3.482 -11.274 1.00 63.94 182 PRO A C 1
ATOM 1430 O O . PRO A 1 182 ? 21.015 -4.267 -10.959 1.00 63.94 182 PRO A O 1
ATOM 1433 N N . GLY A 1 183 ? 20.225 -2.167 -11.049 1.00 64.75 183 GLY A N 1
ATOM 1434 C CA . GLY A 1 183 ? 21.356 -1.548 -10.340 1.00 64.75 183 GLY A CA 1
ATOM 1435 C C . GLY A 1 183 ? 21.320 -1.789 -8.820 1.00 64.75 183 GLY A C 1
ATOM 1436 O O . GLY A 1 183 ? 20.278 -1.631 -8.185 1.00 64.75 183 GLY A O 1
ATOM 1437 N N . PHE A 1 184 ? 22.459 -2.161 -8.223 1.00 60.31 184 PHE A N 1
ATOM 1438 C CA . PHE A 1 184 ? 22.543 -2.688 -6.847 1.00 60.31 184 PHE A CA 1
ATOM 1439 C C . PHE A 1 184 ? 22.402 -1.634 -5.727 1.00 60.31 184 PHE A C 1
ATOM 1441 O O . PHE A 1 184 ? 21.828 -1.927 -4.678 1.00 60.31 184 PHE A O 1
ATOM 1448 N N . ASP A 1 185 ? 22.880 -0.404 -5.930 1.00 58.28 185 ASP A N 1
ATOM 1449 C CA . ASP A 1 185 ? 23.011 0.575 -4.834 1.00 58.28 185 ASP A CA 1
ATOM 1450 C C . ASP A 1 185 ? 21.668 1.185 -4.391 1.00 58.28 185 ASP A C 1
ATOM 1452 O O . ASP A 1 185 ? 21.460 1.482 -3.215 1.00 58.28 185 ASP A O 1
ATOM 1456 N N . LEU A 1 186 ? 20.708 1.307 -5.313 1.00 62.38 186 LEU A N 1
ATOM 1457 C CA . LEU A 1 186 ? 19.353 1.800 -5.018 1.00 62.38 186 LEU A CA 1
ATOM 1458 C C . LEU A 1 186 ? 18.383 0.674 -4.633 1.00 62.38 186 LEU A C 1
ATOM 1460 O O . LEU A 1 186 ? 17.344 0.921 -4.019 1.00 62.38 186 LEU A O 1
ATOM 1464 N N . TYR A 1 187 ? 18.757 -0.573 -4.925 1.00 67.12 187 TYR A N 1
ATOM 1465 C CA . TYR A 1 187 ? 18.011 -1.769 -4.555 1.00 67.12 187 TYR A CA 1
ATOM 1466 C C . TYR A 1 187 ? 17.886 -1.873 -3.030 1.00 67.12 187 TYR A C 1
ATOM 1468 O O . TYR A 1 187 ? 16.775 -1.915 -2.510 1.00 67.12 187 TYR A O 1
ATOM 1476 N N . ALA A 1 188 ? 18.997 -1.849 -2.288 1.00 70.81 188 ALA A N 1
ATOM 1477 C CA . ALA A 1 188 ? 18.989 -2.085 -0.841 1.00 70.81 188 ALA A CA 1
ATOM 1478 C C . ALA A 1 188 ? 18.135 -1.070 -0.053 1.00 70.81 188 ALA A C 1
ATOM 1480 O O . ALA A 1 188 ? 17.371 -1.464 0.829 1.00 70.81 188 ALA A O 1
ATOM 1481 N N . LEU A 1 189 ? 18.215 0.221 -0.400 1.00 72.62 189 LEU A N 1
ATOM 1482 C CA . LEU A 1 189 ? 17.418 1.277 0.237 1.00 72.62 189 LEU A CA 1
ATOM 1483 C C . LEU A 1 189 ? 15.919 1.093 -0.010 1.00 72.62 189 LEU A C 1
ATOM 1485 O O . LEU A 1 189 ? 15.122 1.235 0.917 1.00 72.62 189 LEU A O 1
ATOM 1489 N N . ASN A 1 190 ? 15.541 0.705 -1.229 1.00 81.88 190 ASN A N 1
ATOM 1490 C CA . ASN A 1 190 ? 14.164 0.361 -1.550 1.00 81.88 190 ASN A CA 1
ATOM 1491 C C . ASN A 1 190 ? 13.651 -0.792 -0.667 1.00 81.88 190 ASN A C 1
ATOM 1493 O O . ASN A 1 190 ? 12.592 -0.685 -0.059 1.00 81.88 190 ASN A O 1
ATOM 1497 N N . TRP A 1 191 ? 14.429 -1.865 -0.498 1.00 79.62 191 TRP A N 1
ATOM 1498 C CA . TRP A 1 191 ? 14.013 -2.985 0.356 1.00 79.62 191 TRP A CA 1
ATOM 1499 C C . TRP A 1 191 ? 13.834 -2.603 1.828 1.00 79.62 191 TRP A C 1
ATOM 1501 O O . TRP A 1 191 ? 12.958 -3.161 2.488 1.00 79.62 191 TRP A O 1
ATOM 1511 N N . ILE A 1 192 ? 14.614 -1.648 2.346 1.00 82.88 192 ILE A N 1
ATOM 1512 C CA . ILE A 1 192 ? 14.426 -1.129 3.710 1.00 82.88 192 ILE A CA 1
ATOM 1513 C C . ILE A 1 192 ? 13.066 -0.434 3.833 1.00 82.88 192 ILE A C 1
ATOM 1515 O O . ILE A 1 192 ? 12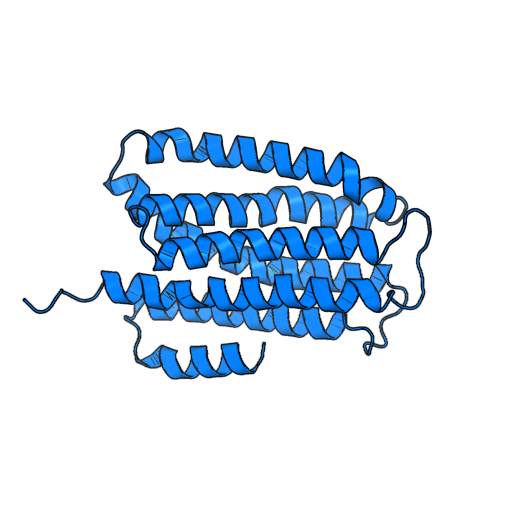.327 -0.719 4.778 1.00 82.88 192 ILE A O 1
ATOM 1519 N N . LEU A 1 193 ? 12.713 0.436 2.879 1.00 85.25 193 LEU A N 1
ATOM 1520 C CA . LEU A 1 193 ? 11.421 1.131 2.872 1.00 85.25 193 LEU A CA 1
ATOM 1521 C C . LEU A 1 193 ? 10.263 0.138 2.746 1.00 85.25 193 LEU A C 1
ATOM 1523 O O . LEU A 1 193 ? 9.338 0.165 3.559 1.00 85.25 193 LEU A O 1
ATOM 1527 N N . TYR A 1 194 ? 10.351 -0.783 1.788 1.00 88.44 194 TYR A N 1
ATOM 1528 C CA . TYR A 1 194 ? 9.342 -1.806 1.557 1.00 88.44 194 TYR A CA 1
ATOM 1529 C C . TYR A 1 194 ? 9.134 -2.714 2.774 1.00 88.44 194 TYR A C 1
ATOM 1531 O O . TYR A 1 194 ? 8.018 -2.822 3.286 1.00 88.44 194 TYR A O 1
ATOM 1539 N N . PHE A 1 195 ? 10.192 -3.353 3.287 1.00 87.06 195 PHE A N 1
ATOM 1540 C CA . PHE A 1 195 ? 10.060 -4.267 4.422 1.00 87.06 195 PHE A CA 1
ATOM 1541 C C . PHE A 1 195 ? 9.707 -3.540 5.716 1.00 87.06 195 PHE A C 1
ATOM 1543 O O . PHE A 1 195 ? 8.913 -4.067 6.495 1.00 87.06 195 PHE A O 1
ATOM 1550 N N . GLY A 1 196 ? 10.242 -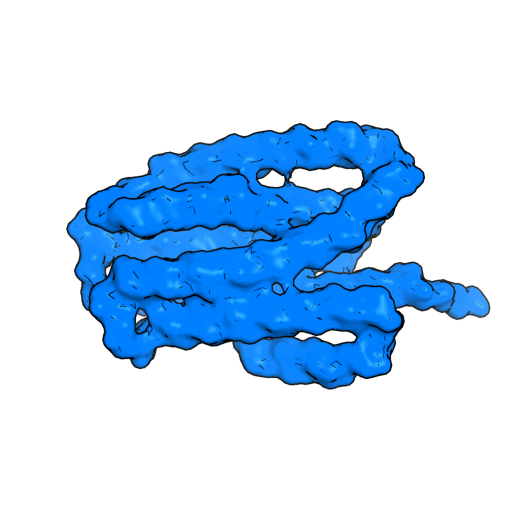2.335 5.935 1.00 86.75 196 GLY A N 1
ATOM 1551 C CA . GLY A 1 196 ? 9.817 -1.472 7.034 1.00 86.75 196 GLY A CA 1
ATOM 1552 C C . GLY A 1 196 ? 8.317 -1.195 6.956 1.00 86.75 196 GLY A C 1
ATOM 1553 O O . GLY A 1 196 ? 7.601 -1.387 7.938 1.00 86.75 196 GLY A O 1
ATOM 1554 N N . GLY A 1 197 ? 7.822 -0.869 5.760 1.00 90.00 197 GLY A N 1
ATOM 1555 C CA . GLY A 1 197 ? 6.402 -0.695 5.487 1.00 90.00 197 GLY A CA 1
ATOM 1556 C C . GLY A 1 197 ? 5.569 -1.938 5.810 1.00 90.00 197 GLY A C 1
ATOM 1557 O O . GLY A 1 197 ? 4.603 -1.855 6.567 1.00 90.00 197 GLY A O 1
ATOM 1558 N N . GLN A 1 198 ? 5.982 -3.108 5.313 1.00 89.94 198 GLN A N 1
ATOM 1559 C CA . GLN A 1 198 ? 5.311 -4.391 5.566 1.00 89.94 198 GLN A CA 1
ATOM 1560 C C . GLN A 1 198 ? 5.266 -4.752 7.060 1.00 89.94 198 GLN A C 1
ATOM 1562 O O . GLN A 1 198 ? 4.241 -5.228 7.551 1.00 89.94 198 GLN A O 1
ATOM 1567 N N . VAL A 1 199 ? 6.356 -4.521 7.800 1.00 88.00 199 VAL A N 1
ATOM 1568 C CA . VAL A 1 199 ? 6.430 -4.785 9.248 1.00 88.00 199 VAL A CA 1
ATOM 1569 C C . VAL A 1 199 ? 5.512 -3.842 10.020 1.00 88.00 199 VAL A C 1
ATOM 1571 O O . VAL A 1 199 ? 4.739 -4.297 10.861 1.00 88.00 199 VAL A O 1
ATOM 1574 N N . LEU A 1 200 ? 5.547 -2.545 9.713 1.00 89.00 200 LEU A N 1
ATOM 1575 C CA . LEU A 1 200 ? 4.690 -1.556 10.366 1.00 89.00 200 LEU A CA 1
ATOM 1576 C C . LEU A 1 200 ? 3.203 -1.810 10.075 1.00 89.00 200 LEU A C 1
ATOM 1578 O O . LEU A 1 200 ? 2.362 -1.736 10.970 1.00 89.00 200 LEU A O 1
ATOM 1582 N N . PHE A 1 201 ? 2.878 -2.207 8.845 1.00 87.81 201 PHE A N 1
ATOM 1583 C CA . PHE A 1 201 ? 1.524 -2.594 8.465 1.00 87.81 201 PHE A CA 1
ATOM 1584 C C . PHE A 1 201 ? 1.054 -3.877 9.167 1.00 87.81 201 PHE A C 1
ATOM 1586 O O . PHE A 1 201 ? -0.134 -4.051 9.460 1.00 87.81 201 PHE A O 1
ATOM 1593 N N . ALA A 1 202 ? 1.981 -4.783 9.493 1.00 84.81 202 ALA A N 1
ATOM 1594 C CA . ALA A 1 202 ? 1.655 -6.047 10.138 1.00 84.81 202 ALA A CA 1
ATOM 1595 C C . ALA A 1 202 ? 1.028 -5.877 11.533 1.00 84.81 202 ALA A C 1
ATOM 1597 O O . ALA A 1 202 ? 0.329 -6.801 11.954 1.00 84.81 202 ALA A O 1
ATOM 1598 N N . PHE A 1 203 ? 1.184 -4.718 12.188 1.00 83.94 203 PHE A N 1
ATOM 1599 C CA . PHE A 1 203 ? 0.552 -4.390 13.474 1.00 83.94 203 PHE A CA 1
ATOM 1600 C C . PHE A 1 203 ? -0.969 -4.180 13.403 1.00 83.94 203 PHE A C 1
ATOM 1602 O O . PHE A 1 203 ? -1.623 -4.186 14.444 1.00 83.94 203 PHE A O 1
ATOM 1609 N N . LEU A 1 204 ? -1.558 -4.044 12.208 1.00 87.44 204 LEU A N 1
ATOM 1610 C CA . LEU A 1 204 ? -2.987 -3.752 12.033 1.00 87.44 204 LEU A CA 1
ATOM 1611 C C . LEU A 1 204 ? -3.940 -4.687 12.824 1.00 87.44 204 LEU A C 1
ATOM 1613 O O . LEU A 1 204 ? -4.807 -4.174 13.528 1.00 87.44 204 LEU A O 1
ATOM 1617 N N . PRO A 1 205 ? -3.803 -6.029 12.806 1.00 84.62 205 PRO A N 1
ATOM 1618 C CA . PRO A 1 205 ? -4.665 -6.909 13.595 1.00 84.62 205 PRO A CA 1
ATOM 1619 C C . PRO A 1 205 ? -4.465 -6.751 15.100 1.00 84.62 205 PRO A C 1
ATOM 1621 O O . PRO A 1 205 ? -5.427 -6.853 15.846 1.00 84.62 205 PRO A O 1
ATOM 1624 N N . VAL A 1 206 ? -3.238 -6.483 15.556 1.00 83.75 206 VAL A N 1
ATOM 1625 C CA . VAL A 1 206 ? -2.949 -6.276 16.985 1.00 83.75 206 VAL A CA 1
ATOM 1626 C C . VAL A 1 206 ? -3.619 -4.997 17.478 1.00 83.75 206 VAL A C 1
ATOM 1628 O O . VAL A 1 206 ? -4.227 -4.993 18.548 1.00 83.75 206 VAL A O 1
ATOM 1631 N N . ALA A 1 207 ? -3.562 -3.933 16.673 1.00 83.62 207 ALA A N 1
ATOM 1632 C CA . ALA A 1 207 ? -4.260 -2.682 16.948 1.00 83.62 207 ALA A CA 1
ATOM 1633 C C . ALA A 1 207 ? -5.779 -2.898 17.059 1.00 83.62 207 ALA A C 1
ATOM 1635 O O . ALA A 1 207 ? -6.399 -2.452 18.018 1.00 83.62 207 ALA A O 1
ATOM 1636 N N . GLN A 1 208 ? -6.362 -3.665 16.134 1.00 86.69 208 GLN A N 1
ATOM 1637 C CA . GLN A 1 208 ? -7.790 -3.984 16.163 1.00 86.69 208 GLN A CA 1
ATOM 1638 C C . GLN A 1 208 ? -8.203 -4.889 17.328 1.00 86.69 208 GLN A C 1
ATOM 1640 O O . GLN A 1 208 ? -9.269 -4.684 17.906 1.00 86.69 208 GLN A O 1
ATOM 1645 N N . ASP A 1 209 ? -7.385 -5.878 17.687 1.00 82.75 209 ASP A N 1
ATOM 1646 C CA . ASP A 1 209 ? -7.722 -6.804 18.769 1.00 82.75 209 ASP A CA 1
ATOM 1647 C C . ASP A 1 209 ? -7.648 -6.125 20.143 1.00 82.75 209 ASP A C 1
ATOM 1649 O O . ASP A 1 209 ? -8.494 -6.377 21.000 1.00 82.75 209 ASP A O 1
ATOM 1653 N N . SER A 1 210 ? -6.691 -5.210 20.328 1.00 75.31 210 SER A N 1
ATOM 1654 C CA . SER A 1 210 ? -6.514 -4.445 21.571 1.00 75.31 210 SER A CA 1
ATOM 1655 C C . SER A 1 210 ? -7.723 -3.560 21.895 1.00 75.31 210 SER A C 1
ATOM 1657 O O . SER A 1 210 ? -8.126 -3.495 23.052 1.00 75.31 210 SER A O 1
ATOM 1659 N N . ASP A 1 211 ? -8.347 -2.957 20.881 1.00 65.94 211 ASP A N 1
ATOM 1660 C CA . ASP A 1 211 ? -9.598 -2.197 21.027 1.00 65.94 211 ASP A CA 1
ATOM 1661 C C . ASP A 1 211 ? -10.814 -3.079 21.338 1.00 65.94 211 ASP A C 1
ATOM 1663 O O . ASP A 1 211 ? -11.782 -2.630 21.949 1.00 65.94 211 ASP A O 1
ATOM 1667 N N . SER A 1 212 ? -10.806 -4.327 20.862 1.00 60.78 212 SER A N 1
ATOM 1668 C CA . SER A 1 212 ? -11.945 -5.242 20.996 1.00 60.78 212 SER A CA 1
ATOM 1669 C C . SER A 1 212 ? -12.025 -5.926 22.363 1.00 60.78 212 SER A C 1
ATOM 1671 O O . SER A 1 212 ? -13.072 -6.469 22.725 1.00 60.78 212 SER A O 1
ATOM 1673 N N . ARG A 1 213 ? -10.933 -5.912 23.137 1.00 57.31 213 ARG A N 1
ATOM 1674 C CA . ARG A 1 213 ? -10.891 -6.499 24.478 1.00 57.31 213 ARG A CA 1
ATOM 1675 C C . ARG A 1 213 ? -11.399 -5.474 25.498 1.00 57.31 213 ARG A C 1
ATOM 1677 O O . ARG A 1 213 ? -10.888 -4.356 25.522 1.00 57.31 213 ARG A O 1
ATOM 1684 N N . PRO A 1 214 ? -12.358 -5.829 26.375 1.00 47.22 214 PRO A N 1
ATOM 1685 C CA . PRO A 1 214 ? -12.763 -4.936 27.452 1.00 47.22 214 PRO A CA 1
ATOM 1686 C C . PRO A 1 214 ? -11.543 -4.609 28.318 1.00 47.22 214 PRO A C 1
ATOM 1688 O O . PRO A 1 214 ? -10.824 -5.516 28.752 1.00 47.22 214 PRO A O 1
ATOM 1691 N N . GLN A 1 215 ? -11.301 -3.317 28.549 1.00 46.47 215 GLN A N 1
ATOM 1692 C CA . GLN A 1 215 ? -10.294 -2.876 29.509 1.00 46.47 215 GLN A CA 1
ATOM 1693 C C . GLN A 1 215 ? -10.669 -3.482 30.863 1.00 46.47 215 GLN A C 1
ATOM 1695 O O . GLN A 1 215 ? -11.752 -3.218 31.382 1.00 46.47 215 GLN A O 1
ATOM 1700 N N . ARG A 1 216 ? -9.810 -4.356 31.401 1.00 38.97 216 ARG A N 1
ATOM 1701 C CA . ARG A 1 216 ? -9.952 -4.832 32.779 1.00 38.97 216 ARG A CA 1
ATOM 1702 C C . ARG A 1 216 ? -9.720 -3.623 33.685 1.00 38.97 216 ARG A C 1
ATOM 1704 O O . ARG A 1 216 ? -8.573 -3.230 33.876 1.00 38.97 216 ARG A O 1
ATOM 1711 N N . THR A 1 217 ? -10.815 -3.015 34.130 1.00 39.19 217 THR A N 1
ATOM 1712 C CA . THR A 1 217 ? -10.861 -2.069 35.250 1.00 39.19 217 THR A CA 1
ATOM 1713 C C . THR A 1 217 ? -10.585 -2.794 36.552 1.00 39.19 217 THR A C 1
ATOM 1715 O O . THR A 1 217 ? -11.158 -3.900 36.705 1.00 39.19 217 THR A O 1
#

Radius of gyration: 17.91 Å; chains: 1; bounding box: 44×34×60 Å

pLDDT: mean 85.75, std 10.86, range [38.97, 97.62]

Foldseek 3Di:
DVVLLVVLVVCLVVFDPVLSVLSVLLSQLVVLQVVLCQLQDQPHPDDFNLRSVLSSLVSNVSSLVSLLVSLCVQQVVLCVVVDPDLVVCLVVLLVVQLVVLQVLCVVQQQLLCPPPVSCNVSVNCCSNPRLSSLQSSLVSSCVSLVNDPLSVLLNLLSNLQVVLVSLVSRQQRPRPDRHRGGDDPSVVVSVCSNVSSSNSNSSVSVSVRVVVDPDPD

Secondary structure (DSSP, 8-state):
-HHHHHHHHHHGGGS-HHHHHHHHHHHHHHHHHHHHHHHHSTT----SHHHHHHHHHHHHHHHHHHHHHHHHHHHHHHHHHH-HHHHHHHHHHHHHHHHHHHHHIIIIIHHHHTT-HHHHHHHHHIIIIIIHHHHHHHHHHHHHTTT-HHHHHHHHHHHHHHHHHHHHHHHHS-TT---SS--HHHHHHHHHHHHHHHHHHHTHHHHHHHHHSPP--

Sequence (217 aa):
MLFVLAVRLAYQRQLSPEVAKYSLVLIVGMAFATVGDVVNSAISGIEPISRKLSAAVILFGIAYGLYAIVLYKFAAPRLRSYGGFAYRARWLIVAVVAAANTATWVLHIRNSVQGHHFLEVGSFLFNLIIYTALISFSIWYFWADRFSLLALSVLIGGLLIPVSDLYLFFTWLPSGQDSNVPGFDLYALNWILYFGGQVLFAFLPVAQDSDSRPQRT

Organism: NCBI:txid265949